Protein AF-A0ABD1YKV6-F1 (afdb_monomer_lite)

Sequence (275 aa):
MKRFFLIIPENKKWMEAQEKHHKAEQNVKDVSRLVRREMFSELHPETVELGSAASSGSVPKEIVIEARQRQLHHTLMKELLTSFTTIGKQTIALYRTRTWEQKSKAIFFYFHKSLGNMDQELTCSLFLINFMTFQNWITQKWYFGKWVHYVEAFKVSDILPDMPATYRKNYEDVDASSQVQIDSKFRNSTPGHQYVSALSSGTRQKNRNEAGKSDNITYLLQTTKTVSSGRKVKYTQQEEFLISTVVMKWEIGNPLSKLAAYNLLISTFGHEQEA

pLDDT: mean 73.89, std 18.84, range [37.91, 98.38]

Organism: NCBI:txid41844

Structure (mmCIF, N/CA/C/O backbone):
data_AF-A0ABD1YKV6-F1
#
_entry.id   AF-A0ABD1YKV6-F1
#
loop_
_atom_site.group_PDB
_atom_site.id
_atom_site.type_symbol
_atom_site.label_atom_id
_atom_site.label_alt_id
_atom_site.label_comp_id
_atom_site.label_asym_id
_atom_site.label_entity_id
_atom_site.label_seq_id
_atom_site.pdbx_PDB_ins_code
_atom_site.Cartn_x
_atom_site.Cartn_y
_atom_site.Cartn_z
_atom_site.occupancy
_atom_site.B_iso_or_equiv
_atom_site.auth_seq_id
_atom_site.auth_comp_id
_atom_site.auth_asym_id
_atom_site.auth_atom_id
_atom_site.pdbx_PDB_model_num
ATOM 1 N N . MET A 1 1 ? 25.759 15.346 21.197 1.00 45.47 1 MET A N 1
ATOM 2 C CA . MET A 1 1 ? 24.355 15.277 20.723 1.00 45.47 1 MET A CA 1
ATOM 3 C C . MET A 1 1 ? 23.642 13.926 20.961 1.00 45.47 1 MET A C 1
ATOM 5 O O . MET A 1 1 ? 22.541 13.759 20.469 1.00 45.47 1 MET A O 1
ATOM 9 N N . LYS A 1 2 ? 24.184 12.970 21.747 1.00 47.06 2 LYS A N 1
ATOM 10 C CA . LYS A 1 2 ? 23.560 11.638 21.967 1.00 47.06 2 LYS A CA 1
ATOM 11 C C . LYS A 1 2 ? 22.562 11.546 23.141 1.00 47.06 2 LYS A C 1
ATOM 13 O O . LYS A 1 2 ? 21.888 10.537 23.276 1.00 47.06 2 LYS A O 1
ATOM 18 N N . ARG A 1 3 ? 22.465 12.565 24.006 1.00 48.91 3 ARG A N 1
ATOM 19 C CA . ARG A 1 3 ? 21.702 12.461 25.270 1.00 48.91 3 ARG A CA 1
ATOM 20 C C . ARG A 1 3 ? 20.200 12.759 25.157 1.00 48.91 3 ARG A C 1
ATOM 22 O O . ARG A 1 3 ? 19.467 12.393 26.062 1.00 48.91 3 ARG A O 1
ATOM 29 N N . PHE A 1 4 ? 19.733 13.358 24.059 1.00 47.06 4 PHE A N 1
ATOM 30 C CA . PHE A 1 4 ? 18.324 13.761 23.923 1.00 47.06 4 PHE A CA 1
ATOM 31 C C . PHE A 1 4 ? 17.385 12.655 23.408 1.00 47.06 4 PHE A C 1
ATOM 33 O O . PHE A 1 4 ? 16.179 12.763 23.589 1.00 47.06 4 PHE A O 1
ATOM 40 N N . PHE A 1 5 ? 17.906 11.568 22.827 1.00 48.06 5 PHE A N 1
ATOM 41 C CA . PHE A 1 5 ? 17.073 10.502 22.242 1.00 48.06 5 PHE A CA 1
ATOM 42 C C . PHE A 1 5 ? 16.694 9.368 23.209 1.00 48.06 5 PHE A C 1
ATOM 44 O O . PHE A 1 5 ? 15.856 8.539 22.864 1.00 48.06 5 PHE A O 1
ATOM 51 N N . LEU A 1 6 ? 17.270 9.334 24.416 1.00 48.34 6 LEU A N 1
ATOM 52 C CA . LEU A 1 6 ? 17.125 8.218 25.366 1.00 48.34 6 LEU A CA 1
ATOM 53 C C . LEU A 1 6 ? 15.897 8.308 26.290 1.00 48.34 6 LEU A C 1
ATOM 55 O O . LEU A 1 6 ? 15.698 7.413 27.104 1.00 48.34 6 LEU A O 1
ATOM 59 N N . ILE A 1 7 ? 15.083 9.363 26.192 1.00 51.38 7 ILE A N 1
ATOM 60 C CA . ILE A 1 7 ? 13.952 9.580 27.117 1.00 51.38 7 ILE A CA 1
ATOM 61 C C . ILE A 1 7 ? 12.680 8.844 26.652 1.00 51.38 7 ILE A C 1
ATOM 63 O O . ILE A 1 7 ? 11.798 8.574 27.461 1.00 51.38 7 ILE A O 1
ATOM 67 N N . ILE A 1 8 ? 12.591 8.454 25.374 1.00 63.41 8 ILE A N 1
ATOM 68 C CA . ILE A 1 8 ? 11.404 7.788 24.818 1.00 63.41 8 ILE A CA 1
ATOM 69 C C . ILE A 1 8 ? 11.643 6.266 24.774 1.00 63.41 8 ILE A C 1
ATOM 71 O O . ILE A 1 8 ? 12.547 5.826 24.057 1.00 63.41 8 ILE A O 1
ATOM 75 N N . PRO A 1 9 ? 10.846 5.441 25.482 1.00 67.00 9 PRO A N 1
ATOM 76 C CA . PRO A 1 9 ? 10.989 3.980 25.491 1.00 67.00 9 PRO A CA 1
ATOM 77 C C . PRO A 1 9 ? 10.923 3.336 24.097 1.00 67.00 9 PRO A C 1
ATOM 79 O O . PRO A 1 9 ? 11.575 2.323 23.850 1.00 67.00 9 PRO A O 1
ATOM 82 N N . GLU A 1 10 ? 10.188 3.943 23.165 1.00 61.03 10 GLU A N 1
ATOM 83 C CA . GLU A 1 10 ? 10.060 3.492 21.771 1.00 61.03 10 GLU A CA 1
ATOM 84 C C . GLU A 1 10 ? 11.377 3.625 20.986 1.00 61.03 10 GLU A C 1
ATOM 86 O O . GLU A 1 10 ? 11.708 2.759 20.174 1.00 61.03 10 GLU A O 1
ATOM 91 N N . ASN A 1 11 ? 12.214 4.613 21.321 1.00 64.62 11 ASN A N 1
ATOM 92 C CA . ASN A 1 11 ? 13.533 4.784 20.705 1.00 64.62 11 ASN A CA 1
ATOM 93 C C . ASN A 1 11 ? 14.533 3.706 21.136 1.00 64.62 11 ASN A C 1
ATOM 95 O O . ASN A 1 11 ? 15.553 3.524 20.473 1.00 64.62 11 ASN A O 1
ATOM 99 N N . LYS A 1 12 ? 14.261 2.975 22.226 1.00 76.69 12 LYS A N 1
ATOM 100 C CA . LYS A 1 12 ? 15.133 1.895 22.698 1.00 76.69 12 LYS A CA 1
ATOM 101 C C . LYS A 1 12 ? 15.209 0.765 21.673 1.00 76.69 12 LYS A C 1
ATOM 103 O O . LYS A 1 12 ? 16.305 0.344 21.324 1.00 76.69 12 LYS A O 1
ATOM 108 N N . LYS A 1 13 ? 14.065 0.351 21.116 1.00 72.62 13 LYS A N 1
ATOM 109 C CA . LYS A 1 13 ? 14.009 -0.688 20.072 1.00 72.62 13 LYS A CA 1
ATOM 110 C C . LYS A 1 13 ? 14.711 -0.246 18.788 1.00 72.62 13 LYS A C 1
ATOM 112 O O . LYS A 1 13 ? 15.397 -1.046 18.159 1.00 72.62 13 LYS A O 1
ATOM 117 N N . TRP A 1 14 ? 14.579 1.029 18.418 1.00 75.44 14 TRP A N 1
ATOM 118 C CA . TRP A 1 14 ? 15.274 1.597 17.261 1.00 75.44 14 TRP A CA 1
ATOM 119 C C . TRP A 1 14 ? 16.792 1.639 17.467 1.00 75.44 14 TRP A C 1
ATOM 121 O O . TRP A 1 14 ? 17.541 1.210 16.593 1.00 75.44 14 TRP A O 1
ATOM 131 N N . MET A 1 15 ? 17.249 2.086 18.641 1.00 73.00 15 MET A N 1
ATOM 132 C CA . MET A 1 15 ? 18.668 2.081 19.004 1.00 73.00 15 MET A CA 1
ATOM 133 C C . MET A 1 15 ? 19.236 0.658 19.028 1.00 73.00 15 MET A C 1
ATOM 135 O O . MET A 1 15 ? 20.302 0.436 18.467 1.00 73.00 15 MET A O 1
ATOM 139 N N . GLU A 1 16 ? 18.509 -0.312 19.589 1.00 78.00 16 GLU A N 1
ATOM 140 C CA . GLU A 1 16 ? 18.897 -1.729 19.590 1.00 78.00 16 GLU A CA 1
ATOM 141 C C . GLU A 1 16 ? 18.961 -2.307 18.165 1.00 78.00 16 GLU A C 1
ATOM 143 O O . GLU A 1 16 ? 19.882 -3.058 17.841 1.00 78.00 16 GLU A O 1
ATOM 148 N N . ALA A 1 17 ? 18.028 -1.939 17.280 1.00 70.25 17 ALA A N 1
ATOM 149 C CA . ALA A 1 17 ? 18.038 -2.357 15.879 1.00 70.25 17 ALA A CA 1
ATOM 150 C C . ALA A 1 17 ? 19.202 -1.732 15.091 1.00 70.25 17 ALA A C 1
ATOM 152 O O . ALA A 1 17 ? 19.866 -2.430 14.323 1.00 70.25 17 ALA A O 1
ATOM 153 N N . GLN A 1 18 ? 19.491 -0.446 15.312 1.00 71.44 18 GLN A N 1
ATOM 154 C CA . GLN A 1 18 ? 20.638 0.249 14.721 1.00 71.44 18 GLN A CA 1
ATOM 155 C C . GLN A 1 18 ? 21.967 -0.310 15.234 1.00 71.44 18 GLN A C 1
ATOM 157 O O . GLN A 1 18 ? 22.887 -0.536 14.453 1.00 71.44 18 GLN A O 1
ATOM 162 N N . GLU A 1 19 ? 22.063 -0.602 16.528 1.00 83.81 19 GLU A N 1
ATOM 163 C CA . GLU A 1 19 ? 23.241 -1.220 17.130 1.00 83.81 19 GLU A CA 1
ATOM 164 C C . GLU A 1 19 ? 23.448 -2.648 16.612 1.00 83.81 19 GLU A C 1
ATOM 166 O O . GLU A 1 19 ? 24.564 -3.021 16.251 1.00 83.81 19 GLU A O 1
ATOM 171 N N . LYS A 1 20 ? 22.370 -3.429 16.462 1.00 79.94 20 LYS A N 1
ATOM 172 C CA . LYS A 1 20 ? 22.412 -4.760 15.841 1.00 79.94 20 LYS A CA 1
ATOM 173 C C . LYS A 1 20 ? 22.846 -4.692 14.375 1.00 79.94 20 LYS A C 1
ATOM 175 O O . LYS A 1 20 ? 23.642 -5.528 13.951 1.00 79.94 20 LYS A O 1
ATOM 180 N N . HIS A 1 21 ? 22.370 -3.702 13.620 1.00 71.44 21 HIS A N 1
ATOM 181 C CA . HIS A 1 21 ? 22.78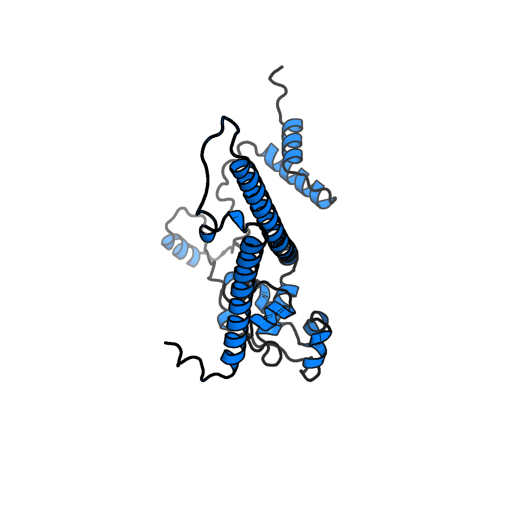9 -3.466 12.238 1.00 71.44 21 HIS A CA 1
ATOM 182 C C . HIS A 1 21 ? 24.274 -3.096 12.160 1.00 71.44 21 HIS A C 1
ATOM 184 O O . HIS A 1 21 ? 25.029 -3.725 11.423 1.00 71.44 21 HIS A O 1
ATOM 190 N N . HIS A 1 22 ? 24.725 -2.149 12.985 1.00 77.19 22 HIS A N 1
ATOM 191 C CA . HIS A 1 22 ? 26.126 -1.740 13.037 1.00 77.19 22 HIS A CA 1
ATOM 192 C C . HIS A 1 22 ? 27.049 -2.896 13.451 1.00 77.19 22 HIS A C 1
ATOM 194 O O . HIS A 1 22 ? 28.111 -3.090 12.863 1.00 77.19 22 HIS A O 1
ATOM 200 N N . LYS A 1 23 ? 26.618 -3.728 14.407 1.00 83.25 23 LYS A N 1
ATOM 201 C CA . LYS A 1 23 ? 27.335 -4.941 14.814 1.00 83.25 23 LYS A CA 1
ATOM 202 C C . LYS A 1 23 ? 27.400 -5.977 13.690 1.00 83.25 23 LYS A C 1
ATOM 204 O O . LYS A 1 23 ? 28.433 -6.615 13.522 1.00 83.25 23 LYS A O 1
ATOM 209 N N . ALA A 1 24 ? 26.337 -6.133 12.900 1.00 70.44 24 ALA A N 1
ATOM 210 C CA . ALA A 1 24 ? 26.341 -7.014 11.734 1.00 70.44 24 ALA A CA 1
ATOM 211 C C . ALA A 1 24 ? 27.299 -6.510 10.641 1.00 70.44 24 ALA A C 1
ATOM 213 O O . ALA A 1 24 ? 28.081 -7.296 10.113 1.00 70.44 24 ALA A O 1
ATOM 214 N N . GLU A 1 25 ? 27.309 -5.207 10.349 1.00 70.19 25 GLU A N 1
ATOM 215 C CA . GLU A 1 25 ? 28.274 -4.603 9.420 1.00 70.19 25 GLU A CA 1
ATOM 216 C C . GLU A 1 25 ? 29.717 -4.771 9.899 1.00 70.19 25 GLU A C 1
ATOM 218 O O . GLU A 1 25 ? 30.606 -5.089 9.106 1.00 70.19 25 GLU A O 1
ATOM 223 N N . GLN A 1 26 ? 29.954 -4.576 11.197 1.00 78.88 26 GLN A N 1
ATOM 224 C CA . GLN A 1 26 ? 31.267 -4.757 11.798 1.00 78.88 26 GLN A CA 1
ATOM 225 C C . GLN A 1 26 ? 31.704 -6.226 11.735 1.00 78.88 26 GLN A C 1
ATOM 227 O O . GLN A 1 26 ? 32.813 -6.497 11.290 1.00 78.88 26 GLN A O 1
ATOM 232 N N . ASN A 1 27 ? 30.808 -7.175 12.026 1.00 72.69 27 ASN A N 1
ATOM 233 C CA . ASN A 1 27 ? 31.069 -8.606 11.861 1.00 72.69 27 ASN A CA 1
ATOM 234 C C . ASN A 1 27 ? 31.396 -8.971 10.407 1.00 72.69 27 ASN A C 1
ATOM 236 O O . ASN A 1 27 ? 32.311 -9.748 10.169 1.00 72.69 27 ASN A O 1
ATOM 240 N N . VAL A 1 28 ? 30.694 -8.405 9.421 1.00 69.25 28 VAL A N 1
ATOM 241 C CA . VAL A 1 28 ? 31.008 -8.631 7.999 1.00 69.25 28 VAL A CA 1
ATOM 242 C C . VAL A 1 28 ? 32.395 -8.085 7.656 1.00 69.25 28 VAL A C 1
ATOM 244 O O . VAL A 1 28 ? 33.163 -8.752 6.960 1.00 69.25 28 VAL A O 1
ATOM 247 N N . LYS A 1 29 ? 32.756 -6.902 8.166 1.00 73.38 29 LYS A N 1
ATOM 248 C CA . LYS A 1 29 ? 34.102 -6.334 7.995 1.00 73.38 29 LYS A CA 1
ATOM 249 C C . LYS A 1 29 ? 35.172 -7.192 8.664 1.00 73.38 29 LYS A C 1
ATOM 251 O O . LYS A 1 29 ? 36.222 -7.405 8.062 1.00 73.38 29 LYS A O 1
ATOM 256 N N . ASP A 1 30 ? 34.908 -7.701 9.859 1.00 71.38 30 ASP A N 1
ATOM 257 C CA . ASP A 1 30 ? 35.859 -8.499 10.629 1.00 71.38 30 ASP A CA 1
ATOM 258 C C . ASP A 1 30 ? 36.023 -9.906 10.041 1.00 71.38 30 ASP A C 1
ATOM 260 O O . ASP A 1 30 ? 37.152 -10.353 9.876 1.00 71.38 30 ASP A O 1
ATOM 264 N N . VAL A 1 31 ? 34.946 -10.550 9.580 1.00 67.75 31 VAL A N 1
ATOM 265 C CA . VAL A 1 31 ? 35.018 -11.796 8.795 1.00 67.75 31 VAL A CA 1
ATOM 266 C C . VAL A 1 31 ? 35.758 -11.557 7.480 1.00 67.75 31 VAL A C 1
ATOM 268 O O . VAL A 1 31 ? 36.624 -12.345 7.116 1.00 67.75 31 VAL A O 1
ATOM 271 N N . SER A 1 32 ? 35.504 -10.440 6.788 1.00 69.25 32 SER A N 1
ATOM 272 C CA . SER A 1 32 ? 36.251 -10.090 5.571 1.00 69.25 32 SER A CA 1
ATOM 273 C C . SER A 1 32 ? 37.746 -9.897 5.842 1.00 69.25 32 SER A C 1
ATOM 275 O O . SER A 1 32 ? 38.570 -10.282 5.013 1.00 69.25 32 SER A O 1
ATOM 277 N N . ARG A 1 33 ? 38.114 -9.321 6.994 1.00 73.00 33 ARG A N 1
ATOM 278 C CA . ARG A 1 33 ? 39.510 -9.183 7.431 1.00 73.00 33 ARG A CA 1
ATOM 279 C C . ARG A 1 33 ? 40.128 -10.524 7.809 1.00 73.00 33 ARG A C 1
ATOM 281 O O . ARG A 1 33 ? 41.263 -10.773 7.428 1.00 73.00 33 ARG A O 1
ATOM 288 N N . LEU A 1 34 ? 39.397 -11.378 8.521 1.00 68.88 34 LEU A N 1
ATOM 289 C CA . LEU A 1 34 ? 39.884 -12.678 8.977 1.00 68.88 34 LEU A CA 1
ATOM 290 C C . LEU A 1 34 ? 40.113 -13.627 7.798 1.00 68.88 34 LEU A C 1
ATOM 292 O O . LEU A 1 34 ? 41.185 -14.205 7.690 1.00 68.88 34 LEU A O 1
ATOM 296 N N . VAL A 1 35 ? 39.171 -13.673 6.850 1.00 66.31 35 VAL A N 1
ATOM 297 C CA . VAL A 1 35 ? 39.329 -14.407 5.585 1.00 66.31 35 VAL A CA 1
ATOM 298 C C . VAL A 1 35 ? 40.525 -13.874 4.799 1.00 66.31 35 VAL A C 1
ATOM 300 O O . VAL A 1 35 ? 41.291 -14.664 4.260 1.00 66.31 35 VAL A O 1
ATOM 303 N N . ARG A 1 36 ? 40.746 -12.550 4.771 1.00 67.00 36 ARG A N 1
ATOM 304 C CA . ARG A 1 36 ? 41.952 -11.995 4.141 1.00 67.00 36 ARG A CA 1
ATOM 305 C C . ARG A 1 36 ? 43.238 -12.416 4.852 1.00 67.00 36 ARG A C 1
ATOM 307 O O . ARG A 1 36 ? 44.213 -12.702 4.176 1.00 67.00 36 ARG A O 1
ATOM 314 N N . ARG A 1 37 ? 43.246 -12.450 6.185 1.00 66.56 37 ARG A N 1
ATOM 315 C CA . ARG A 1 37 ? 44.437 -12.769 6.982 1.00 66.56 37 ARG A CA 1
ATOM 316 C C . ARG A 1 37 ? 44.785 -14.260 6.960 1.00 66.56 37 ARG A C 1
ATOM 318 O O . ARG A 1 37 ? 45.961 -14.585 6.875 1.00 66.56 37 ARG A O 1
ATOM 325 N N . GLU A 1 38 ? 43.791 -15.146 7.027 1.00 64.50 38 GLU A N 1
ATOM 326 C CA . GLU A 1 38 ? 44.012 -16.599 6.972 1.00 64.50 38 GLU A CA 1
ATOM 327 C C . GLU A 1 38 ? 44.310 -17.096 5.560 1.00 64.50 38 GLU A C 1
ATOM 329 O O . GLU A 1 38 ? 45.161 -17.962 5.389 1.00 64.50 38 GLU A O 1
ATOM 334 N N . MET A 1 39 ? 43.634 -16.559 4.540 1.00 51.41 39 MET A N 1
ATOM 335 C CA . MET A 1 39 ? 43.840 -17.022 3.166 1.00 51.41 39 MET A CA 1
ATOM 336 C C . MET A 1 39 ? 44.996 -16.320 2.449 1.00 51.41 39 MET A C 1
ATOM 338 O O . MET A 1 39 ? 45.448 -16.826 1.425 1.00 51.41 39 MET A O 1
ATOM 342 N N . PHE A 1 40 ? 45.466 -15.176 2.964 1.00 58.44 40 PHE A N 1
ATOM 343 C CA . PHE A 1 40 ? 46.539 -14.373 2.367 1.00 58.44 40 PHE A CA 1
ATOM 344 C C . PHE A 1 40 ? 47.533 -13.863 3.423 1.00 58.44 40 PHE A C 1
ATOM 346 O O . PHE A 1 40 ? 47.810 -12.665 3.511 1.00 58.44 40 PHE A O 1
ATOM 353 N N . SER A 1 41 ? 48.089 -14.767 4.230 1.00 59.22 41 SER A N 1
ATOM 354 C CA . SER A 1 41 ? 49.143 -14.451 5.208 1.00 59.22 41 SER A CA 1
ATOM 355 C C . SER A 1 41 ? 50.380 -13.798 4.569 1.00 59.22 41 SER A C 1
ATOM 357 O O . SER A 1 41 ? 51.012 -12.956 5.200 1.00 59.22 41 SER A O 1
ATOM 359 N N . GLU A 1 42 ? 50.663 -14.117 3.303 1.00 51.69 42 GLU A N 1
ATOM 360 C CA . GLU A 1 42 ? 51.801 -13.621 2.508 1.00 51.69 42 GLU A CA 1
ATOM 361 C C . GLU A 1 42 ? 51.657 -12.154 2.048 1.00 51.69 42 GLU A C 1
ATOM 363 O O . GLU A 1 42 ? 52.648 -11.496 1.751 1.00 51.69 42 GLU A O 1
ATOM 368 N N . LEU A 1 43 ? 50.433 -11.605 2.019 1.00 52.12 43 LEU A N 1
ATOM 369 C CA . LEU A 1 43 ? 50.165 -10.210 1.624 1.00 52.12 43 LEU A CA 1
ATOM 370 C C . LEU A 1 43 ? 50.262 -9.220 2.796 1.00 52.12 43 LEU A C 1
ATOM 372 O O . LEU A 1 43 ? 50.045 -8.017 2.619 1.00 52.12 43 LEU A O 1
ATOM 376 N N . HIS A 1 44 ? 50.550 -9.704 4.006 1.00 56.88 44 HIS A N 1
ATOM 377 C CA . HIS A 1 44 ? 50.769 -8.846 5.162 1.00 56.88 44 HIS A CA 1
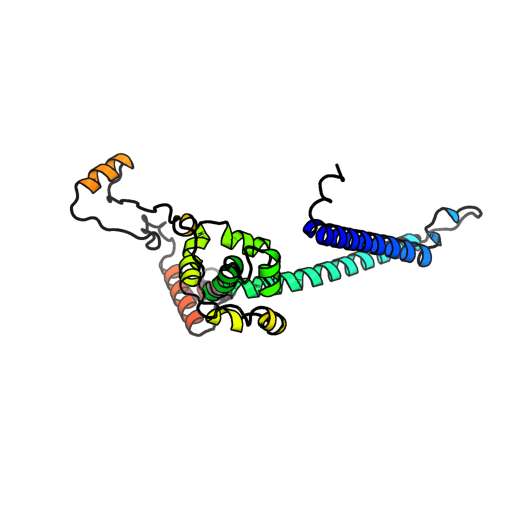ATOM 378 C C . HIS A 1 44 ? 52.255 -8.448 5.251 1.00 56.88 44 HIS A C 1
ATOM 380 O O . HIS A 1 44 ? 53.111 -9.323 5.382 1.00 56.88 44 HIS A O 1
ATOM 386 N N . PRO A 1 45 ? 52.581 -7.138 5.256 1.00 55.88 45 PRO A N 1
ATOM 387 C CA . PRO A 1 45 ? 53.962 -6.640 5.206 1.00 55.88 45 PRO A CA 1
ATOM 388 C C . PRO A 1 45 ? 54.842 -7.040 6.404 1.00 55.88 45 PRO A C 1
ATOM 390 O O . PRO A 1 45 ? 56.044 -6.817 6.368 1.00 55.88 45 PRO A O 1
ATOM 393 N N . GLU A 1 46 ? 54.281 -7.669 7.440 1.00 56.19 46 GLU A N 1
ATOM 394 C CA . GLU A 1 46 ? 55.032 -8.188 8.592 1.00 56.19 46 GLU A CA 1
ATOM 395 C C . GLU A 1 46 ? 55.867 -9.447 8.284 1.00 56.19 46 GLU A C 1
ATOM 397 O O . GLU A 1 46 ? 56.662 -9.853 9.124 1.00 56.19 46 GLU A O 1
ATOM 402 N N . THR A 1 47 ? 55.733 -10.060 7.100 1.00 51.53 47 THR A N 1
ATOM 403 C CA . THR A 1 47 ? 56.553 -11.226 6.694 1.00 51.53 47 THR A CA 1
ATOM 404 C C . THR A 1 47 ? 57.649 -10.909 5.673 1.00 51.53 47 THR A C 1
ATOM 406 O O . THR A 1 47 ? 58.402 -11.802 5.296 1.00 51.53 47 THR A O 1
ATOM 409 N N . VAL A 1 48 ? 57.807 -9.643 5.265 1.00 53.06 48 VAL A N 1
ATOM 410 C CA . VAL A 1 48 ? 58.852 -9.221 4.314 1.00 53.06 48 VAL A CA 1
ATOM 411 C C . VAL A 1 48 ? 60.043 -8.619 5.062 1.00 53.06 48 VAL A C 1
ATOM 413 O O . VAL A 1 48 ? 60.427 -7.475 4.847 1.00 53.06 48 VAL A O 1
ATOM 416 N N . GLU A 1 49 ? 60.661 -9.401 5.940 1.00 54.31 49 GLU A N 1
ATOM 417 C CA . GLU A 1 49 ? 62.071 -9.208 6.271 1.00 54.31 49 GLU A CA 1
ATOM 418 C C . GLU A 1 49 ? 62.794 -10.548 6.146 1.00 54.31 49 GLU A C 1
ATOM 420 O O . GLU A 1 49 ? 62.350 -11.562 6.673 1.00 54.31 49 GLU A O 1
ATOM 425 N N . LEU A 1 50 ? 63.933 -10.505 5.453 1.00 56.47 50 LEU A N 1
ATOM 426 C CA . LEU A 1 50 ? 64.854 -11.597 5.129 1.00 56.47 50 LEU A CA 1
ATOM 427 C C . LEU A 1 50 ? 64.484 -12.483 3.930 1.00 56.47 50 LEU A C 1
ATOM 429 O O . LEU A 1 50 ? 64.052 -13.622 4.063 1.00 56.47 50 LEU A O 1
ATOM 433 N N . GLY A 1 51 ? 64.920 -12.030 2.752 1.00 55.56 51 GLY A N 1
ATOM 434 C CA . GLY A 1 51 ? 65.806 -12.898 1.980 1.00 55.56 51 GLY A CA 1
ATOM 435 C C . GLY A 1 51 ? 65.572 -12.978 0.477 1.00 55.56 51 GLY A C 1
ATOM 436 O O . GLY A 1 51 ? 64.701 -13.692 0.002 1.00 55.56 51 GLY A O 1
ATOM 437 N N . SER A 1 52 ? 66.563 -12.445 -0.233 1.00 48.31 52 SER A N 1
ATOM 438 C CA . SER A 1 52 ? 67.197 -13.087 -1.387 1.00 48.31 52 SER A CA 1
ATOM 439 C C . SER A 1 52 ? 66.772 -12.670 -2.793 1.00 48.31 52 SER A C 1
ATOM 441 O O . SER A 1 52 ? 65.625 -12.397 -3.127 1.00 48.31 52 SER A O 1
ATOM 443 N N . ALA A 1 53 ? 67.821 -12.604 -3.602 1.00 61.28 53 ALA A N 1
ATOM 444 C CA . ALA A 1 53 ? 67.926 -12.003 -4.906 1.00 61.28 53 ALA A CA 1
ATOM 445 C C . ALA A 1 53 ? 67.517 -12.948 -6.043 1.00 61.28 53 ALA A C 1
ATOM 447 O O . ALA A 1 53 ? 67.639 -14.164 -5.940 1.00 61.28 53 ALA A O 1
ATOM 448 N N . ALA A 1 54 ? 67.179 -12.302 -7.162 1.00 60.44 54 ALA A N 1
ATOM 449 C CA . ALA A 1 54 ? 67.257 -12.782 -8.540 1.00 60.44 54 ALA A CA 1
ATOM 450 C C . ALA A 1 54 ? 66.408 -14.009 -8.922 1.00 60.44 54 ALA A C 1
ATOM 452 O O . ALA A 1 54 ? 66.766 -15.139 -8.625 1.00 60.44 54 ALA A O 1
ATOM 453 N N . SER A 1 55 ? 65.390 -13.804 -9.767 1.00 47.53 55 SER A N 1
ATOM 454 C CA . SER A 1 55 ? 65.223 -14.630 -10.974 1.00 47.53 55 SER A CA 1
ATOM 455 C C . SER A 1 55 ? 64.173 -14.070 -11.941 1.00 47.53 55 SER A C 1
ATOM 457 O O . SER A 1 55 ? 63.141 -13.529 -11.562 1.00 47.53 55 SER A O 1
ATOM 459 N N . SER A 1 56 ? 64.514 -14.249 -13.212 1.00 51.75 56 SER A N 1
ATOM 460 C CA . SER A 1 56 ? 63.845 -14.000 -14.487 1.00 51.75 56 SER A CA 1
ATOM 461 C C . SER A 1 56 ? 62.306 -14.061 -14.589 1.00 51.75 56 SER A C 1
ATOM 463 O O . SER A 1 56 ? 61.642 -14.993 -14.141 1.00 51.75 56 SER A O 1
ATOM 465 N N . GLY A 1 57 ? 61.764 -13.109 -15.359 1.00 52.50 57 GLY A N 1
ATOM 466 C CA . GLY A 1 57 ? 61.122 -13.395 -16.654 1.00 52.50 57 GLY A CA 1
ATOM 467 C C . GLY A 1 57 ? 59.787 -14.144 -16.699 1.00 52.50 57 GLY A C 1
ATOM 468 O O . GLY A 1 57 ? 59.336 -14.462 -17.796 1.00 52.50 57 GLY A O 1
ATOM 469 N N . SER A 1 58 ? 59.131 -14.416 -15.573 1.00 55.25 58 SER A N 1
ATOM 470 C CA . SER A 1 58 ? 57.744 -14.898 -15.564 1.00 55.25 58 SER A CA 1
ATOM 471 C C . SER A 1 58 ? 56.825 -13.794 -15.056 1.00 55.25 58 SER A C 1
ATOM 473 O O . SER A 1 58 ? 57.168 -13.105 -14.096 1.00 55.25 58 SER A O 1
ATOM 475 N N . VAL A 1 59 ? 55.674 -13.593 -15.714 1.00 54.34 59 VAL A N 1
ATOM 476 C CA . VAL A 1 59 ? 54.608 -12.734 -15.174 1.00 54.34 59 VAL A CA 1
ATOM 477 C C . VAL A 1 59 ? 54.403 -13.162 -13.719 1.00 54.34 59 VAL A C 1
ATOM 479 O O . VAL A 1 59 ? 54.157 -14.355 -13.505 1.00 54.34 59 VAL A O 1
ATOM 482 N N . PRO A 1 60 ? 54.555 -12.254 -12.735 1.00 59.47 60 PRO A N 1
ATOM 483 C CA . PRO A 1 60 ? 54.494 -12.623 -11.332 1.00 59.47 60 PRO A CA 1
ATOM 484 C C . PRO A 1 60 ? 53.208 -13.405 -11.099 1.00 59.47 60 PRO A C 1
ATOM 486 O O . PRO A 1 60 ? 52.116 -12.906 -11.379 1.00 59.47 60 PRO A O 1
ATOM 489 N N . LYS A 1 61 ? 53.326 -14.657 -10.644 1.00 55.31 61 LYS A N 1
ATOM 490 C CA . LYS A 1 61 ? 52.169 -15.526 -10.358 1.00 55.31 61 LYS A CA 1
ATOM 491 C C . LYS A 1 61 ? 51.170 -14.820 -9.426 1.00 55.31 61 LYS A C 1
ATOM 493 O O . LYS A 1 61 ? 49.968 -15.038 -9.535 1.00 55.31 61 LYS A O 1
ATOM 498 N N . GLU A 1 62 ? 51.675 -13.896 -8.615 1.00 54.22 62 GLU A N 1
ATOM 499 C CA . GLU A 1 62 ? 50.952 -12.913 -7.808 1.00 54.22 62 GLU A CA 1
ATOM 500 C C . GLU A 1 62 ? 49.924 -12.073 -8.585 1.00 54.22 62 GLU A C 1
ATOM 502 O O . GLU A 1 62 ? 48.773 -11.989 -8.164 1.00 54.22 62 GLU A O 1
ATOM 507 N N . ILE A 1 63 ? 50.269 -11.532 -9.760 1.00 58.69 63 ILE A N 1
ATOM 508 C CA . ILE A 1 63 ? 49.358 -10.696 -10.568 1.00 58.69 63 ILE A CA 1
ATOM 509 C C . ILE A 1 63 ? 48.190 -11.533 -11.111 1.00 58.69 63 ILE A C 1
ATOM 511 O O . ILE A 1 63 ? 47.049 -11.071 -11.177 1.00 58.69 63 ILE A O 1
ATOM 515 N N . VAL A 1 64 ? 48.451 -12.792 -11.474 1.00 57.84 64 VAL A N 1
ATOM 516 C CA . VAL A 1 64 ? 47.422 -13.719 -11.973 1.00 57.84 64 VAL A CA 1
ATOM 517 C C . VAL A 1 64 ? 46.482 -14.154 -10.845 1.00 57.84 64 VAL A C 1
ATOM 519 O O . VAL A 1 64 ? 45.269 -14.256 -11.046 1.00 57.84 64 VAL A O 1
ATOM 522 N N . ILE A 1 65 ? 47.025 -14.373 -9.646 1.00 60.16 65 ILE A N 1
ATOM 523 C CA . ILE A 1 65 ? 46.252 -14.720 -8.452 1.00 60.16 65 ILE A CA 1
ATOM 524 C C . ILE A 1 65 ? 45.379 -13.532 -8.015 1.00 60.16 65 ILE A C 1
ATOM 526 O O . ILE A 1 65 ? 44.179 -13.714 -7.800 1.00 60.16 65 ILE A O 1
ATOM 530 N N . GLU A 1 66 ? 45.917 -12.311 -7.993 1.00 62.44 66 GLU A N 1
ATOM 531 C CA . GLU A 1 66 ? 45.174 -11.100 -7.630 1.00 62.44 66 GLU A CA 1
ATOM 532 C C . GLU A 1 66 ? 44.040 -10.789 -8.627 1.00 62.44 66 GLU A C 1
ATOM 534 O O . GLU A 1 66 ? 42.909 -10.488 -8.229 1.00 62.44 66 GLU A O 1
ATOM 539 N N . ALA A 1 67 ? 44.289 -10.928 -9.934 1.00 62.50 67 ALA A N 1
ATOM 540 C CA . ALA A 1 67 ? 43.260 -10.743 -10.958 1.00 62.50 67 ALA A CA 1
ATOM 541 C C . ALA A 1 67 ? 42.108 -11.753 -10.800 1.00 62.50 67 ALA A C 1
ATOM 543 O O . ALA A 1 67 ? 40.930 -11.379 -10.856 1.00 62.50 67 ALA A O 1
ATOM 544 N N . ARG A 1 68 ? 42.433 -13.022 -10.519 1.00 63.16 68 ARG A N 1
ATOM 545 C CA . ARG A 1 68 ? 41.440 -14.080 -10.282 1.00 63.16 68 ARG A CA 1
ATOM 546 C C . ARG A 1 68 ? 40.629 -13.832 -9.005 1.00 63.16 68 ARG A C 1
ATOM 548 O O . ARG A 1 68 ? 39.424 -14.083 -8.984 1.00 63.16 68 ARG A O 1
ATOM 555 N N . GLN A 1 69 ? 41.254 -13.283 -7.966 1.00 59.72 69 GLN A N 1
ATOM 556 C CA . GLN A 1 69 ? 40.592 -12.910 -6.712 1.00 59.72 69 GLN A CA 1
ATOM 557 C C . GLN A 1 69 ? 39.636 -11.724 -6.882 1.00 59.72 69 GLN A C 1
ATOM 559 O O . GLN A 1 69 ? 38.499 -11.779 -6.406 1.00 59.72 69 GLN A O 1
ATOM 564 N N . ARG A 1 70 ? 40.041 -10.680 -7.618 1.00 66.50 70 ARG A N 1
ATOM 565 C CA . ARG A 1 70 ? 39.157 -9.548 -7.952 1.00 66.50 70 ARG A CA 1
ATOM 566 C C . ARG A 1 70 ? 37.944 -10.009 -8.764 1.00 66.50 70 ARG A C 1
ATOM 568 O O . ARG A 1 70 ? 36.829 -9.552 -8.512 1.00 66.50 70 ARG A O 1
ATOM 575 N N . GLN A 1 71 ? 38.135 -10.964 -9.675 1.00 70.69 71 GLN A N 1
ATOM 576 C CA . GLN A 1 71 ? 37.054 -11.540 -10.476 1.00 70.69 71 GLN A CA 1
ATOM 577 C C . GLN A 1 71 ? 36.054 -12.349 -9.630 1.00 70.69 71 GLN A C 1
ATOM 579 O O . GLN A 1 71 ? 34.841 -12.197 -9.803 1.00 70.69 71 GLN A O 1
ATOM 584 N N . LEU A 1 72 ? 36.533 -13.156 -8.677 1.00 67.50 72 LEU A N 1
ATOM 585 C CA . LEU A 1 72 ? 35.679 -13.897 -7.739 1.00 67.50 72 LEU A CA 1
ATOM 586 C C . LEU A 1 72 ? 34.892 -12.960 -6.815 1.00 67.50 72 LEU A C 1
ATOM 588 O O . LEU A 1 72 ? 33.680 -13.117 -6.682 1.00 67.50 72 LEU A O 1
ATOM 592 N N . HIS A 1 73 ? 35.543 -11.942 -6.243 1.00 66.88 73 HIS A N 1
ATOM 593 C CA . HIS A 1 73 ? 34.873 -10.958 -5.389 1.00 66.88 73 HIS A CA 1
ATOM 594 C C . HIS A 1 73 ? 33.778 -10.193 -6.145 1.00 66.88 73 HIS A C 1
ATOM 596 O O . HIS A 1 73 ? 32.657 -10.056 -5.655 1.00 66.88 73 HIS A O 1
ATOM 602 N N . HIS A 1 74 ? 34.069 -9.754 -7.372 1.00 69.19 74 HIS A N 1
ATOM 603 C CA . HIS A 1 74 ? 33.090 -9.078 -8.218 1.00 69.19 74 HIS A CA 1
ATOM 604 C C . HIS A 1 74 ? 31.905 -9.991 -8.578 1.00 69.19 74 HIS A C 1
ATOM 606 O O . HIS A 1 74 ? 30.761 -9.539 -8.590 1.00 69.19 74 HIS A O 1
ATOM 612 N N . THR A 1 75 ? 32.152 -11.280 -8.830 1.00 71.62 75 THR A N 1
ATOM 613 C CA . THR A 1 75 ? 31.096 -12.265 -9.127 1.00 71.62 75 THR A CA 1
ATOM 614 C C . THR A 1 75 ? 30.176 -12.473 -7.925 1.00 71.62 75 THR A C 1
ATOM 616 O O . THR A 1 75 ? 28.960 -12.370 -8.064 1.00 71.62 75 THR A O 1
ATOM 619 N N . LEU A 1 76 ? 30.743 -12.645 -6.730 1.00 66.69 76 LEU A N 1
ATOM 620 C CA . LEU A 1 76 ? 29.986 -12.873 -5.496 1.00 66.69 76 LEU A CA 1
ATOM 621 C C . LEU A 1 76 ? 29.156 -11.637 -5.100 1.00 66.69 76 LEU A C 1
ATOM 623 O O . LEU A 1 76 ? 27.976 -11.750 -4.769 1.00 66.69 76 LEU A O 1
ATOM 627 N N . MET A 1 77 ? 29.729 -10.435 -5.230 1.00 69.12 77 MET A N 1
ATOM 628 C CA . MET A 1 77 ? 28.997 -9.181 -5.012 1.00 69.12 77 MET A CA 1
ATOM 629 C C . MET A 1 77 ? 27.873 -8.979 -6.033 1.00 69.12 77 MET A C 1
ATOM 631 O O . MET A 1 77 ? 26.786 -8.521 -5.674 1.00 69.12 77 MET A O 1
ATOM 635 N N . LYS A 1 78 ? 28.100 -9.349 -7.299 1.00 68.56 78 LYS A N 1
ATOM 636 C CA . LYS A 1 78 ? 27.080 -9.290 -8.349 1.00 68.56 78 LYS A CA 1
ATOM 637 C C . LYS A 1 78 ? 25.934 -10.259 -8.067 1.00 68.56 78 LYS A C 1
ATOM 639 O O . LYS A 1 78 ? 24.782 -9.865 -8.223 1.00 68.56 78 LYS A O 1
ATOM 644 N N . GLU A 1 79 ? 26.211 -11.482 -7.626 1.00 64.88 79 GLU A N 1
ATOM 645 C CA . GLU A 1 79 ? 25.174 -12.457 -7.265 1.00 64.88 79 GLU A CA 1
ATOM 646 C C . GLU A 1 79 ? 24.356 -12.016 -6.046 1.00 64.88 79 GLU A C 1
ATOM 648 O O . GLU A 1 79 ? 23.127 -12.063 -6.103 1.00 64.88 79 GLU A O 1
ATOM 653 N N . LEU A 1 80 ? 25.001 -11.480 -5.001 1.00 59.84 80 LEU A N 1
ATOM 654 C CA . LEU A 1 80 ? 24.313 -10.880 -3.850 1.00 59.84 80 LEU A CA 1
ATOM 655 C C . LEU A 1 80 ? 23.401 -9.720 -4.272 1.00 59.84 80 LEU A C 1
ATOM 657 O O . LEU A 1 80 ? 22.220 -9.698 -3.942 1.00 59.84 80 LEU A O 1
ATOM 661 N N . LEU A 1 81 ? 23.900 -8.767 -5.060 1.00 56.09 81 LEU A N 1
ATOM 662 C CA . LEU A 1 81 ? 23.075 -7.664 -5.572 1.00 56.09 81 LEU A CA 1
ATOM 663 C C . LEU A 1 81 ? 21.934 -8.166 -6.474 1.00 56.09 81 LEU A C 1
ATOM 665 O O . LEU A 1 81 ? 20.833 -7.607 -6.476 1.00 56.09 81 LEU A O 1
ATOM 669 N N . THR A 1 82 ? 22.164 -9.243 -7.226 1.00 54.81 82 THR A N 1
ATOM 670 C CA . THR A 1 82 ? 21.143 -9.854 -8.083 1.00 54.81 82 THR A CA 1
ATOM 671 C C . THR A 1 82 ? 20.052 -10.522 -7.244 1.00 54.81 82 THR A C 1
ATOM 673 O O . THR A 1 82 ? 18.872 -10.323 -7.524 1.00 54.81 82 THR A O 1
ATOM 676 N N . SER A 1 83 ? 20.388 -11.227 -6.162 1.00 49.81 83 SER A N 1
ATOM 677 C CA . SER A 1 83 ? 19.386 -11.836 -5.279 1.00 49.81 83 SER A CA 1
ATOM 678 C C . SER A 1 83 ? 18.527 -10.779 -4.567 1.00 49.81 83 SER A C 1
ATOM 680 O O . SER A 1 83 ? 17.298 -10.889 -4.577 1.00 49.81 83 SER A O 1
ATOM 682 N N . PHE A 1 84 ? 19.123 -9.676 -4.097 1.00 48.12 84 PHE A N 1
ATOM 683 C CA . PHE A 1 84 ? 18.376 -8.541 -3.531 1.00 48.12 84 PHE A CA 1
ATOM 684 C C . PHE A 1 84 ? 17.469 -7.844 -4.557 1.00 48.12 84 PHE A C 1
ATOM 686 O O . PHE A 1 84 ? 16.323 -7.499 -4.257 1.00 48.12 84 PHE A O 1
ATOM 693 N N . THR A 1 85 ? 17.934 -7.663 -5.797 1.00 48.78 85 THR A N 1
ATOM 694 C CA . THR A 1 85 ? 17.112 -7.050 -6.855 1.00 48.78 85 THR A CA 1
ATOM 695 C C . THR A 1 85 ? 16.005 -7.969 -7.360 1.00 48.78 85 THR A C 1
ATOM 697 O O . THR A 1 85 ? 14.969 -7.473 -7.799 1.00 48.78 85 THR A O 1
ATOM 700 N N . THR A 1 86 ? 16.167 -9.290 -7.276 1.00 47.97 86 THR A N 1
ATOM 701 C CA . THR A 1 86 ? 15.138 -10.253 -7.698 1.00 47.97 86 THR A CA 1
ATOM 702 C C . THR A 1 86 ? 13.934 -10.216 -6.756 1.00 47.97 86 THR A C 1
ATOM 704 O O . THR A 1 86 ? 12.796 -10.150 -7.224 1.00 47.97 86 THR A O 1
ATOM 707 N N . ILE A 1 87 ? 14.179 -10.111 -5.444 1.00 51.31 87 ILE A N 1
ATOM 708 C CA . ILE A 1 87 ? 13.130 -9.910 -4.431 1.00 51.31 87 ILE A CA 1
ATOM 709 C C . ILE A 1 87 ? 12.399 -8.581 -4.674 1.00 51.31 87 ILE A C 1
ATOM 711 O O . ILE A 1 87 ? 11.167 -8.554 -4.700 1.00 51.31 87 ILE A O 1
ATOM 715 N N . GLY A 1 88 ? 13.140 -7.500 -4.952 1.00 48.44 88 GLY A N 1
ATOM 716 C CA . GLY A 1 88 ? 12.570 -6.189 -5.286 1.00 48.44 88 GLY A CA 1
ATOM 717 C C . GLY A 1 88 ? 11.749 -6.173 -6.585 1.00 48.44 88 GLY A C 1
ATOM 718 O O . GLY A 1 88 ? 10.695 -5.546 -6.655 1.00 48.44 88 GLY A O 1
ATOM 719 N N . LYS A 1 89 ? 12.184 -6.892 -7.628 1.00 51.25 89 LYS A N 1
ATOM 720 C CA . LYS A 1 89 ? 11.476 -6.973 -8.920 1.00 51.25 89 LYS A CA 1
ATOM 721 C C . LYS A 1 89 ? 10.178 -7.775 -8.829 1.00 51.25 89 LYS A C 1
ATOM 723 O O . LYS A 1 89 ? 9.186 -7.366 -9.430 1.00 51.25 89 LYS A O 1
ATOM 728 N N . GLN A 1 90 ? 10.159 -8.864 -8.059 1.00 54.47 90 GLN A N 1
ATOM 729 C CA . GLN A 1 90 ? 8.932 -9.626 -7.804 1.00 54.47 90 GLN A CA 1
ATOM 730 C C . GLN A 1 90 ? 7.906 -8.789 -7.032 1.00 54.47 90 GLN A C 1
ATOM 732 O O . GLN A 1 90 ? 6.731 -8.775 -7.397 1.00 54.47 90 GLN A O 1
ATOM 737 N N . THR A 1 91 ? 8.347 -8.001 -6.046 1.00 51.72 91 THR A N 1
ATOM 738 C CA . THR A 1 91 ? 7.455 -7.063 -5.349 1.00 51.72 91 THR A CA 1
ATOM 739 C C . THR A 1 91 ? 6.927 -5.979 -6.294 1.00 51.72 91 THR A C 1
ATOM 741 O O . THR A 1 91 ? 5.724 -5.737 -6.324 1.00 51.72 91 THR A O 1
ATOM 744 N N . ILE A 1 92 ? 7.771 -5.382 -7.147 1.00 55.75 92 ILE A N 1
ATOM 745 C CA . ILE A 1 92 ? 7.347 -4.376 -8.145 1.00 55.75 92 ILE A CA 1
ATOM 746 C C . ILE A 1 92 ? 6.285 -4.925 -9.113 1.00 55.75 92 ILE A C 1
ATOM 748 O O . ILE A 1 92 ? 5.318 -4.220 -9.419 1.00 55.75 92 ILE A O 1
ATOM 752 N N . ALA A 1 93 ? 6.439 -6.164 -9.588 1.00 57.50 93 ALA A N 1
ATOM 753 C CA . ALA A 1 93 ? 5.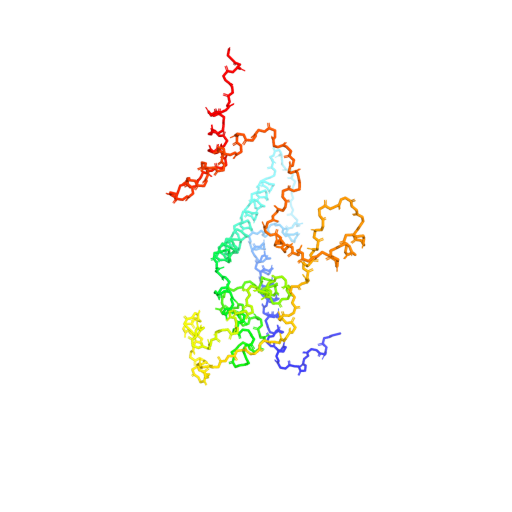461 -6.803 -10.467 1.00 57.50 93 ALA A CA 1
ATOM 754 C C . ALA A 1 93 ? 4.116 -7.031 -9.754 1.00 57.50 93 ALA A C 1
ATOM 756 O O . ALA A 1 93 ? 3.074 -6.662 -10.296 1.00 57.50 93 ALA A O 1
ATOM 757 N N . LEU A 1 94 ? 4.142 -7.525 -8.511 1.00 60.25 94 LEU A N 1
ATOM 758 C CA . LEU A 1 94 ? 2.946 -7.701 -7.679 1.00 60.25 94 LEU A CA 1
ATOM 759 C C . LEU A 1 94 ? 2.232 -6.368 -7.377 1.00 60.25 94 LEU A C 1
ATOM 761 O O . LEU A 1 94 ? 1.005 -6.304 -7.345 1.00 60.25 94 LEU A O 1
ATOM 765 N N . TYR A 1 95 ? 2.962 -5.260 -7.205 1.00 58.94 95 TYR A N 1
ATOM 766 C CA . TYR A 1 95 ? 2.331 -3.954 -6.957 1.00 58.94 95 TYR A CA 1
ATOM 767 C C . TYR A 1 95 ? 1.663 -3.345 -8.190 1.00 58.94 95 TYR A C 1
ATOM 769 O O . TYR A 1 95 ? 0.703 -2.574 -8.050 1.00 58.94 95 TYR A O 1
ATOM 777 N N . ARG A 1 96 ? 2.163 -3.661 -9.392 1.00 65.44 96 ARG A N 1
ATOM 778 C CA . ARG A 1 96 ? 1.528 -3.234 -10.646 1.00 65.44 96 ARG A CA 1
ATOM 779 C C . ARG A 1 96 ? 0.201 -3.947 -10.878 1.00 65.44 96 ARG A C 1
ATOM 781 O O . ARG A 1 96 ? -0.694 -3.328 -11.440 1.00 65.44 96 ARG A O 1
ATOM 788 N N . THR A 1 97 ? 0.058 -5.186 -10.412 1.00 77.50 97 THR A N 1
ATOM 789 C CA . THR A 1 97 ? -1.162 -5.981 -10.607 1.00 77.50 97 THR A CA 1
ATOM 790 C C . THR A 1 97 ? -2.230 -5.751 -9.537 1.00 77.50 97 THR A C 1
ATOM 792 O O . THR A 1 97 ? -3.404 -5.967 -9.821 1.00 77.50 97 THR A O 1
ATOM 795 N N . ARG A 1 98 ? -1.880 -5.259 -8.336 1.00 84.38 98 ARG A N 1
ATOM 796 C CA . ARG A 1 98 ? -2.881 -4.958 -7.291 1.00 84.38 98 ARG A CA 1
ATOM 797 C C . ARG A 1 98 ? -3.840 -3.829 -7.694 1.00 84.38 98 ARG A C 1
ATOM 799 O O . ARG A 1 98 ? -3.401 -2.718 -8.034 1.00 84.38 98 ARG A O 1
ATOM 806 N N . THR A 1 99 ? -5.140 -4.092 -7.563 1.00 94.06 99 THR A N 1
ATOM 807 C CA . THR A 1 99 ? -6.215 -3.111 -7.783 1.00 94.06 99 THR A CA 1
ATOM 808 C C . THR A 1 99 ? -6.210 -2.032 -6.695 1.00 94.06 99 THR A C 1
ATOM 810 O O . THR A 1 99 ? -5.606 -2.195 -5.631 1.00 94.06 99 THR A O 1
ATOM 813 N N . TRP A 1 100 ? -6.862 -0.892 -6.953 1.00 94.56 100 TRP A N 1
ATOM 814 C CA . TRP A 1 100 ? -6.989 0.159 -5.935 1.00 94.56 100 TRP A CA 1
ATOM 815 C C . TRP A 1 100 ? -7.832 -0.273 -4.741 1.00 94.56 100 TRP A C 1
ATOM 817 O O . TRP A 1 100 ? -7.519 0.136 -3.631 1.00 94.56 100 TRP A O 1
ATOM 827 N N . GLU A 1 101 ? -8.804 -1.158 -4.935 1.00 95.12 101 GLU A N 1
ATOM 828 C CA . GLU A 1 101 ? -9.557 -1.792 -3.854 1.00 95.12 101 GLU A CA 1
ATOM 829 C C . GLU A 1 101 ? -8.619 -2.514 -2.866 1.00 95.12 101 GLU A C 1
ATOM 831 O O . GLU A 1 101 ? -8.594 -2.191 -1.680 1.00 95.12 101 GLU A O 1
ATOM 836 N N . GLN A 1 102 ? -7.742 -3.397 -3.360 1.00 94.69 102 GLN A N 1
ATOM 837 C CA . GLN A 1 102 ? -6.766 -4.118 -2.528 1.00 94.69 102 GLN A CA 1
ATOM 838 C C . GLN A 1 102 ? -5.767 -3.178 -1.843 1.00 94.69 102 GLN A C 1
ATOM 840 O O . GLN A 1 102 ? -5.425 -3.360 -0.676 1.00 94.69 102 GLN A O 1
ATOM 845 N N . LYS A 1 103 ? -5.289 -2.151 -2.556 1.00 95.88 103 LYS A N 1
ATOM 846 C CA . LYS A 1 103 ? -4.389 -1.131 -1.987 1.00 95.88 103 LYS A CA 1
ATOM 847 C C . LYS A 1 103 ? -5.074 -0.340 -0.874 1.00 95.88 103 LYS A C 1
ATOM 849 O O . LYS A 1 103 ? -4.442 -0.025 0.131 1.00 95.88 103 LYS A O 1
ATOM 854 N N . SER A 1 104 ? -6.365 -0.063 -1.035 1.00 97.56 104 SER A N 1
ATOM 855 C CA . SER A 1 104 ? -7.167 0.694 -0.076 1.00 97.56 104 SER A CA 1
ATOM 856 C C . SER A 1 104 ? -7.362 -0.055 1.239 1.00 97.56 104 SER A C 1
ATOM 858 O O . SER A 1 104 ? -7.450 0.591 2.274 1.00 97.56 104 SER A O 1
ATOM 860 N N . LYS A 1 105 ? -7.321 -1.392 1.254 1.00 97.69 105 LYS A N 1
ATOM 861 C CA . LYS A 1 105 ? -7.371 -2.174 2.502 1.00 97.69 105 LYS A CA 1
ATOM 862 C C . LYS A 1 105 ? -6.165 -1.924 3.413 1.00 97.69 105 LYS A C 1
ATOM 864 O O . LYS A 1 105 ? -6.332 -1.755 4.618 1.00 97.69 105 LYS A O 1
ATOM 869 N N . ALA A 1 106 ? -4.966 -1.794 2.839 1.00 97.31 106 ALA A N 1
ATOM 870 C CA . ALA A 1 106 ? -3.778 -1.396 3.598 1.00 97.31 106 ALA A CA 1
ATOM 871 C C . ALA A 1 106 ? -3.894 0.046 4.125 1.00 97.31 106 ALA A C 1
ATOM 873 O O . ALA A 1 106 ? -3.505 0.336 5.254 1.00 97.31 106 ALA A O 1
ATOM 874 N N . ILE A 1 107 ? -4.469 0.953 3.327 1.00 97.94 107 ILE A N 1
ATOM 875 C CA . ILE A 1 107 ? -4.699 2.348 3.731 1.00 97.94 107 ILE A CA 1
ATOM 876 C C . ILE A 1 107 ? -5.755 2.436 4.845 1.00 97.94 107 ILE A C 1
ATOM 878 O O . ILE A 1 107 ? -5.578 3.196 5.794 1.00 97.94 107 ILE A O 1
ATOM 882 N N . PHE A 1 108 ? -6.820 1.634 4.780 1.00 98.38 108 PHE A N 1
ATOM 883 C CA . PHE A 1 108 ? -7.790 1.518 5.865 1.00 98.38 108 PHE A CA 1
ATOM 884 C C . PHE A 1 108 ? -7.114 1.027 7.142 1.00 98.38 108 PHE A C 1
ATOM 886 O O . PHE A 1 108 ? -7.269 1.663 8.181 1.00 98.38 108 PHE A O 1
ATOM 893 N N . PHE A 1 109 ? -6.337 -0.063 7.067 1.00 98.19 109 PHE A N 1
ATOM 894 C CA . PHE A 1 109 ? -5.624 -0.600 8.228 1.00 98.19 109 PHE A CA 1
ATOM 895 C C . PHE A 1 109 ? -4.769 0.485 8.889 1.00 98.19 109 PHE A C 1
ATOM 897 O O . PHE A 1 109 ? -4.865 0.689 10.096 1.00 98.19 109 PHE A O 1
ATOM 904 N N . TYR A 1 110 ? -4.016 1.237 8.081 1.00 98.19 110 TYR A N 1
ATOM 905 C CA . TYR A 1 110 ? -3.201 2.363 8.527 1.00 98.19 110 TYR A CA 1
ATOM 906 C C . TYR A 1 110 ? -4.001 3.437 9.274 1.00 98.19 110 TYR A C 1
ATOM 908 O O . TYR A 1 110 ? -3.589 3.865 10.348 1.00 98.19 110 TYR A O 1
ATOM 916 N N . PHE A 1 111 ? -5.141 3.882 8.741 1.00 98.25 111 PHE A N 1
ATOM 917 C CA . PHE A 1 111 ? -5.929 4.951 9.365 1.00 98.25 111 PHE A CA 1
ATOM 918 C C . PHE A 1 111 ? -6.815 4.485 10.531 1.00 98.25 111 PHE A C 1
ATOM 920 O O . PHE A 1 111 ? -7.275 5.319 11.315 1.00 98.25 111 PHE A O 1
ATOM 927 N N . HIS A 1 112 ? -7.070 3.185 10.676 1.00 98.12 112 HIS A N 1
ATOM 928 C CA . HIS A 1 112 ? -7.939 2.666 11.726 1.00 98.12 112 HIS A CA 1
ATOM 929 C C . HIS A 1 112 ? -7.242 2.670 13.097 1.00 98.12 112 HIS A C 1
ATOM 931 O O . HIS A 1 112 ? -6.212 2.023 13.292 1.00 98.12 112 HIS A O 1
ATOM 937 N N . LYS A 1 113 ? -7.843 3.365 14.075 1.00 97.44 113 LYS A N 1
ATOM 938 C CA . LYS A 1 113 ? -7.272 3.605 15.418 1.00 97.44 113 LYS A CA 1
ATOM 939 C C . LYS A 1 113 ? -6.906 2.325 16.175 1.00 97.44 113 LYS A C 1
ATOM 941 O O . LYS A 1 113 ? -5.865 2.286 16.812 1.00 97.44 113 LYS A O 1
ATOM 946 N N . SER A 1 114 ? -7.736 1.285 16.085 1.00 97.19 114 SER A N 1
ATOM 947 C CA . SER A 1 114 ? -7.500 0.008 16.783 1.00 97.19 114 SER A CA 1
ATOM 948 C C . SER A 1 114 ? -6.693 -1.013 15.975 1.00 97.19 114 SER A C 1
ATOM 950 O O . SER A 1 114 ? -6.444 -2.104 16.470 1.00 97.19 114 SER A O 1
ATOM 952 N N . LEU A 1 115 ? -6.338 -0.701 14.720 1.00 96.69 115 LEU A N 1
ATOM 953 C CA . LEU A 1 115 ? -5.567 -1.607 13.864 1.00 96.69 115 LEU A CA 1
ATOM 954 C C . LEU A 1 115 ? -4.146 -1.070 13.682 1.00 96.69 115 LEU A C 1
ATOM 956 O O . LEU A 1 115 ? -3.260 -1.399 14.464 1.00 96.69 115 LEU A O 1
ATOM 960 N N . GLY A 1 116 ? -3.930 -0.238 12.662 1.00 96.00 116 GLY A N 1
ATOM 961 C CA . GLY A 1 116 ? -2.622 0.316 12.339 1.00 96.00 116 GLY A CA 1
ATOM 962 C C . GLY A 1 116 ? -2.284 1.587 13.105 1.00 96.00 116 GLY A C 1
ATOM 963 O O . GLY A 1 116 ? -1.107 1.864 13.269 1.00 96.00 116 GLY A O 1
ATOM 964 N N . ASN A 1 117 ? -3.266 2.361 13.583 1.00 97.12 117 ASN A N 1
ATOM 965 C CA . ASN A 1 117 ? -3.047 3.588 14.367 1.00 97.12 117 ASN A CA 1
ATOM 966 C C . ASN A 1 117 ? -1.985 4.545 13.776 1.00 97.12 117 ASN A C 1
ATOM 968 O O . ASN A 1 117 ? -1.138 5.089 14.479 1.00 97.12 117 ASN A O 1
ATOM 972 N N . MET A 1 118 ? -2.009 4.732 12.459 1.00 96.88 118 MET A N 1
ATOM 973 C CA . MET A 1 118 ? -1.023 5.497 11.695 1.00 96.88 118 MET A CA 1
ATOM 974 C C . MET A 1 118 ? 0.430 4.980 11.768 1.00 96.88 118 MET A C 1
ATOM 976 O O . MET A 1 118 ? 1.360 5.718 11.433 1.00 96.88 118 MET A O 1
ATOM 980 N N . ASP A 1 119 ? 0.640 3.708 12.111 1.00 97.69 119 ASP A N 1
ATOM 981 C CA . ASP A 1 119 ? 1.929 3.022 12.016 1.00 97.69 119 ASP A CA 1
ATOM 982 C C . ASP A 1 119 ? 2.172 2.538 10.575 1.00 97.69 119 ASP A C 1
ATOM 984 O O . ASP A 1 119 ? 1.617 1.539 10.092 1.00 97.69 119 ASP A O 1
ATOM 988 N N . GLN A 1 120 ? 3.002 3.294 9.852 1.00 96.69 120 GLN A N 1
ATOM 989 C CA . GLN A 1 120 ? 3.358 2.988 8.466 1.00 96.69 120 GLN A CA 1
ATOM 990 C C . GLN A 1 120 ? 4.204 1.719 8.363 1.00 96.69 120 GLN A C 1
ATOM 992 O O . GLN A 1 120 ? 4.021 0.958 7.413 1.00 96.69 120 GLN A O 1
ATOM 997 N N . GLU A 1 121 ? 5.116 1.480 9.306 1.00 95.31 121 GLU A N 1
ATOM 998 C CA . GLU A 1 121 ? 6.039 0.345 9.251 1.00 95.31 121 GLU A CA 1
ATOM 999 C C . GLU A 1 121 ? 5.293 -0.967 9.468 1.00 95.31 121 GLU A C 1
ATOM 1001 O O . GLU A 1 121 ? 5.445 -1.895 8.670 1.00 95.31 121 GLU A O 1
ATOM 1006 N N . LEU A 1 122 ? 4.417 -1.013 10.477 1.00 96.19 122 LEU A N 1
ATOM 1007 C CA . LEU A 1 122 ? 3.548 -2.159 10.727 1.00 96.19 122 LEU A CA 1
ATOM 1008 C C . LEU A 1 122 ? 2.671 -2.456 9.511 1.00 96.19 122 LEU A C 1
ATOM 1010 O O . LEU A 1 122 ? 2.628 -3.593 9.044 1.00 96.19 122 LEU A O 1
ATOM 1014 N N . THR A 1 123 ? 2.017 -1.429 8.961 1.00 97.00 123 THR A N 1
ATOM 1015 C CA . THR A 1 123 ? 1.157 -1.580 7.779 1.00 97.00 123 THR A CA 1
ATOM 1016 C C . THR A 1 123 ? 1.953 -2.123 6.588 1.00 97.00 123 THR A C 1
ATOM 1018 O O . THR A 1 123 ? 1.540 -3.079 5.932 1.00 97.00 123 THR A O 1
ATOM 1021 N N . CYS A 1 124 ? 3.123 -1.546 6.310 1.00 95.62 124 CYS A N 1
ATOM 1022 C CA . CYS A 1 124 ? 3.973 -1.967 5.200 1.00 95.62 124 CYS A CA 1
ATOM 1023 C C . CYS A 1 124 ? 4.473 -3.404 5.373 1.00 95.62 124 CYS A C 1
ATOM 1025 O O . CYS A 1 124 ? 4.436 -4.182 4.421 1.00 95.62 124 CYS A O 1
ATOM 1027 N N . SER A 1 125 ? 4.887 -3.772 6.585 1.00 94.12 125 SER A N 1
ATOM 1028 C CA . SER A 1 125 ? 5.315 -5.130 6.921 1.00 94.12 125 SER A CA 1
ATOM 1029 C C . SER A 1 125 ? 4.181 -6.140 6.720 1.00 94.12 125 SER A C 1
ATOM 1031 O O . SER A 1 125 ? 4.352 -7.150 6.039 1.00 94.12 125 SER A O 1
ATOM 1033 N N . LEU A 1 126 ? 2.985 -5.830 7.227 1.00 94.69 126 LEU A N 1
ATOM 1034 C CA . LEU A 1 126 ? 1.849 -6.748 7.236 1.00 94.69 126 LEU A CA 1
ATOM 1035 C C . LEU A 1 126 ? 1.262 -7.000 5.841 1.00 94.69 126 LEU A C 1
ATOM 1037 O O . LEU A 1 126 ? 0.915 -8.132 5.510 1.00 94.69 126 LEU A O 1
ATOM 1041 N N . PHE A 1 127 ? 1.183 -5.964 5.004 1.00 93.62 127 PHE A N 1
ATOM 1042 C CA . PHE A 1 127 ? 0.648 -6.071 3.641 1.00 93.62 127 PHE A CA 1
ATOM 1043 C C . PHE A 1 127 ? 1.715 -6.355 2.579 1.00 93.62 127 PHE A C 1
ATOM 1045 O O . PHE A 1 127 ? 1.383 -6.405 1.382 1.00 93.62 127 PHE A O 1
ATOM 1052 N N . LEU A 1 128 ? 2.969 -6.536 3.017 1.00 92.62 128 LEU A N 1
ATOM 1053 C CA . LEU A 1 128 ? 4.156 -6.679 2.179 1.00 92.62 128 LEU A CA 1
ATOM 1054 C C . LEU A 1 128 ? 4.204 -5.558 1.138 1.00 92.62 128 LEU A C 1
ATOM 1056 O O . LEU A 1 128 ? 4.138 -5.825 -0.058 1.00 92.62 128 LEU A O 1
ATOM 1060 N N . ILE A 1 129 ? 4.223 -4.305 1.605 1.00 92.31 129 ILE A N 1
ATOM 1061 C CA . ILE A 1 129 ? 4.285 -3.088 0.790 1.00 92.31 129 ILE A CA 1
ATOM 1062 C C . ILE A 1 129 ? 5.610 -2.375 1.052 1.00 92.31 129 ILE A C 1
ATOM 1064 O O . ILE A 1 129 ? 6.052 -2.234 2.187 1.00 92.31 129 ILE A O 1
ATOM 1068 N N . ASN A 1 130 ? 6.258 -1.885 -0.004 1.00 93.06 130 ASN A N 1
ATOM 1069 C CA . ASN A 1 130 ? 7.428 -1.031 0.150 1.00 93.06 130 ASN A CA 1
ATOM 1070 C C . ASN A 1 130 ? 7.035 0.306 0.807 1.00 93.06 130 ASN A C 1
ATOM 1072 O O . ASN A 1 130 ? 6.138 0.993 0.316 1.00 93.06 130 ASN A O 1
ATOM 1076 N N . PHE A 1 131 ? 7.766 0.704 1.850 1.00 93.50 131 PHE A N 1
ATOM 1077 C CA . PHE A 1 131 ? 7.494 1.911 2.637 1.00 93.50 131 PHE A CA 1
ATOM 1078 C C . PHE A 1 131 ? 7.317 3.173 1.782 1.00 93.50 131 PHE A C 1
ATOM 1080 O O . PHE A 1 131 ? 6.294 3.847 1.873 1.00 93.50 131 PHE A O 1
ATOM 1087 N N . MET A 1 132 ? 8.258 3.453 0.873 1.00 94.50 132 MET A N 1
ATOM 1088 C CA . MET A 1 132 ? 8.212 4.648 0.016 1.00 94.50 132 MET A CA 1
ATOM 1089 C C . MET A 1 132 ? 7.007 4.633 -0.928 1.00 94.50 132 MET A C 1
ATOM 1091 O O . MET A 1 132 ? 6.425 5.669 -1.246 1.00 94.50 132 MET A O 1
ATOM 1095 N N . THR A 1 133 ? 6.602 3.443 -1.372 1.00 94.19 133 THR A N 1
ATOM 1096 C CA . THR A 1 133 ? 5.419 3.279 -2.223 1.00 94.19 133 THR A CA 1
ATOM 1097 C C . THR A 1 133 ? 4.143 3.584 -1.447 1.00 94.19 133 THR A C 1
ATOM 1099 O O . THR A 1 133 ? 3.312 4.353 -1.928 1.00 94.19 133 THR A O 1
ATOM 1102 N N . PHE A 1 134 ? 4.010 3.030 -0.241 1.00 96.62 134 PHE A N 1
ATOM 1103 C CA . PHE A 1 134 ? 2.868 3.293 0.628 1.00 96.62 134 PHE A CA 1
ATOM 1104 C C . PHE A 1 134 ? 2.789 4.772 1.024 1.00 96.62 134 PHE A C 1
ATOM 1106 O O . PHE A 1 134 ? 1.737 5.394 0.881 1.00 96.62 134 PHE A O 1
ATOM 1113 N N . GLN A 1 135 ? 3.924 5.365 1.407 1.00 96.62 135 GLN A N 1
ATOM 1114 C CA . GLN A 1 135 ? 4.036 6.784 1.731 1.00 96.62 135 GLN A CA 1
ATOM 1115 C C . GLN A 1 135 ? 3.547 7.665 0.576 1.00 96.62 135 GLN A C 1
ATOM 1117 O O . GLN A 1 135 ? 2.793 8.613 0.798 1.00 96.62 135 GLN A O 1
ATOM 1122 N N . ASN A 1 136 ? 3.900 7.337 -0.670 1.00 95.88 136 ASN A N 1
ATOM 1123 C CA . ASN A 1 136 ? 3.401 8.066 -1.835 1.00 95.88 136 ASN A CA 1
ATOM 1124 C C . ASN A 1 136 ? 1.870 7.995 -1.957 1.00 95.88 136 ASN A C 1
ATOM 1126 O O . ASN A 1 136 ? 1.253 9.012 -2.266 1.00 95.88 136 ASN A O 1
ATOM 1130 N N . TRP A 1 137 ? 1.240 6.846 -1.686 1.00 95.75 137 TRP A N 1
ATOM 1131 C CA . TRP A 1 137 ? -0.222 6.698 -1.771 1.00 95.75 137 TRP A CA 1
ATOM 1132 C C . TRP A 1 137 ? -0.976 7.596 -0.785 1.00 95.75 137 TRP A C 1
ATOM 1134 O O . TRP A 1 137 ? -2.024 8.138 -1.144 1.00 95.75 137 TRP A O 1
ATOM 1144 N N . ILE A 1 138 ? -0.438 7.772 0.425 1.00 96.44 138 ILE A N 1
ATOM 1145 C CA . ILE A 1 138 ? -1.071 8.554 1.502 1.00 96.44 138 ILE A CA 1
ATOM 1146 C C . ILE A 1 138 ? -0.675 10.038 1.504 1.00 96.44 138 ILE A C 1
ATOM 1148 O O . ILE A 1 138 ? -1.382 10.852 2.092 1.00 96.44 138 ILE A O 1
ATOM 1152 N N . THR A 1 139 ? 0.423 10.419 0.840 1.00 95.56 139 THR A N 1
ATOM 1153 C CA . THR A 1 139 ? 0.893 11.820 0.786 1.00 95.56 139 THR A CA 1
ATOM 1154 C C . THR A 1 139 ? 0.524 12.538 -0.511 1.00 95.56 139 THR A C 1
ATOM 1156 O O . THR A 1 139 ? 0.231 13.735 -0.489 1.00 95.56 139 THR A O 1
ATOM 1159 N N . GLN A 1 140 ? 0.523 11.845 -1.653 1.00 93.50 140 GLN A N 1
ATOM 1160 C CA . GLN A 1 140 ? 0.316 12.487 -2.951 1.00 93.50 140 GLN A CA 1
ATOM 1161 C C . GLN A 1 140 ? -1.175 12.636 -3.264 1.00 93.50 140 GLN A C 1
ATOM 1163 O O . GLN A 1 140 ? -1.901 11.657 -3.443 1.00 93.50 140 GLN A O 1
ATOM 1168 N N . LYS A 1 141 ? -1.616 13.889 -3.421 1.00 91.94 141 LYS A N 1
ATOM 1169 C CA . LYS A 1 141 ? -3.031 14.257 -3.599 1.00 91.94 141 LYS A CA 1
ATOM 1170 C C . LYS A 1 141 ? -3.729 13.550 -4.764 1.00 91.94 141 LYS A C 1
ATOM 1172 O O . LYS A 1 141 ? -4.898 13.200 -4.649 1.00 91.94 141 LYS A O 1
ATOM 1177 N N . TRP A 1 142 ? -3.024 13.286 -5.867 1.00 91.12 142 TRP A N 1
ATOM 1178 C CA . TRP A 1 142 ? -3.599 12.601 -7.035 1.00 91.12 142 TRP A CA 1
ATOM 1179 C C . TRP A 1 142 ? -3.990 11.138 -6.771 1.00 91.12 142 TRP A C 1
ATOM 1181 O O . TRP A 1 142 ? -4.669 10.528 -7.599 1.00 91.12 142 TRP A O 1
ATOM 1191 N N . TYR A 1 143 ? -3.548 10.543 -5.657 1.00 94.00 143 TYR A N 1
ATOM 1192 C CA . TYR A 1 143 ? -3.971 9.203 -5.259 1.00 94.00 143 TYR A CA 1
ATOM 1193 C C . TYR A 1 143 ? -5.222 9.210 -4.388 1.00 94.00 143 TYR A C 1
ATOM 1195 O O . TYR A 1 143 ? -5.919 8.203 -4.386 1.00 94.00 143 TYR A O 1
ATOM 1203 N N . PHE A 1 144 ? -5.562 10.320 -3.724 1.00 94.19 144 PHE A N 1
ATOM 1204 C CA . PHE A 1 144 ? -6.656 10.353 -2.747 1.00 94.19 144 PHE A CA 1
ATOM 1205 C C . PHE A 1 144 ? -7.991 9.962 -3.385 1.00 94.19 144 PHE A C 1
ATOM 1207 O O . PHE A 1 144 ? -8.659 9.047 -2.912 1.00 94.19 144 PHE A O 1
ATOM 1214 N N . GLY A 1 145 ? -8.314 10.531 -4.550 1.00 90.69 145 GLY A N 1
ATOM 1215 C CA . GLY A 1 145 ? -9.529 10.168 -5.289 1.00 90.69 145 GLY A CA 1
ATOM 1216 C C . GLY A 1 145 ? -9.612 8.684 -5.680 1.00 90.69 145 GLY A C 1
ATOM 1217 O O . GLY A 1 145 ? -10.707 8.173 -5.902 1.00 90.69 145 GLY A O 1
ATOM 1218 N N . LYS A 1 146 ? -8.480 7.968 -5.728 1.00 94.12 146 LYS A N 1
ATOM 1219 C CA . LYS A 1 146 ? -8.437 6.547 -6.100 1.00 94.12 146 LYS A CA 1
ATOM 1220 C C . LYS A 1 146 ? -8.751 5.602 -4.946 1.00 94.12 146 LYS A C 1
ATOM 1222 O O . LYS A 1 146 ? -9.165 4.483 -5.222 1.00 94.12 146 LYS A O 1
ATOM 1227 N N . TRP A 1 147 ? -8.534 6.017 -3.697 1.00 96.06 147 TRP A N 1
ATOM 1228 C CA . TRP A 1 147 ? -8.688 5.138 -2.534 1.00 96.06 147 TRP A CA 1
ATOM 1229 C C . TRP A 1 147 ? -9.710 5.619 -1.503 1.00 96.06 147 TRP A C 1
ATOM 1231 O O . TRP A 1 147 ? -10.269 4.780 -0.805 1.00 96.06 147 TRP A O 1
ATOM 1241 N N . VAL A 1 148 ? -9.998 6.925 -1.402 1.00 95.81 148 VAL A N 1
ATOM 1242 C CA . VAL A 1 148 ? -10.869 7.481 -0.341 1.00 95.81 148 VAL A CA 1
ATOM 1243 C C . VAL A 1 148 ? -12.233 6.790 -0.302 1.00 95.81 148 VAL A C 1
ATOM 1245 O O . VAL A 1 148 ? -12.655 6.348 0.760 1.00 95.81 148 VAL A O 1
ATOM 1248 N N . HIS A 1 149 ? -12.872 6.609 -1.459 1.00 95.12 149 HIS A N 1
ATOM 1249 C CA . HIS A 1 149 ? -14.189 5.973 -1.547 1.00 95.12 149 HIS A CA 1
ATOM 1250 C C . HIS A 1 149 ? -14.185 4.505 -1.091 1.00 95.12 149 HIS A C 1
ATOM 1252 O O . HIS A 1 149 ? -15.131 4.069 -0.446 1.00 95.12 149 HIS A O 1
ATOM 1258 N N . TYR A 1 150 ? -13.116 3.750 -1.372 1.00 97.12 150 TYR A N 1
ATOM 1259 C CA . TYR A 1 150 ? -12.978 2.377 -0.878 1.00 97.12 150 TYR A CA 1
ATOM 1260 C C . TYR A 1 150 ? -12.775 2.349 0.635 1.00 97.12 150 TYR A C 1
ATOM 1262 O O . TYR A 1 150 ? -13.432 1.582 1.329 1.00 97.12 150 TYR A O 1
ATOM 1270 N N . VAL A 1 151 ? -11.882 3.198 1.155 1.00 97.19 151 VAL A N 1
ATOM 1271 C CA . VAL A 1 151 ? -11.572 3.234 2.592 1.00 97.19 151 VAL A CA 1
ATOM 1272 C C . VAL A 1 151 ? -12.799 3.619 3.423 1.00 97.19 151 VAL A C 1
ATOM 1274 O O . VAL A 1 151 ? -12.986 3.076 4.503 1.00 97.19 151 VAL A O 1
ATOM 1277 N N . GLU A 1 152 ? -13.655 4.506 2.920 1.00 95.88 152 GLU A N 1
ATOM 1278 C CA . GLU A 1 152 ? -14.911 4.868 3.590 1.00 95.88 152 GLU A CA 1
ATOM 1279 C C . GLU A 1 152 ? -15.984 3.775 3.494 1.00 95.88 152 GLU A C 1
ATOM 1281 O O . GLU A 1 152 ? -16.817 3.653 4.390 1.00 95.88 152 GLU A O 1
ATOM 1286 N N . ALA A 1 153 ? -15.972 2.975 2.424 1.00 96.31 153 ALA A N 1
ATOM 1287 C CA . ALA A 1 153 ? -16.919 1.880 2.239 1.00 96.31 153 ALA A CA 1
ATOM 1288 C C . ALA A 1 153 ? -16.564 0.636 3.068 1.00 96.31 153 ALA A C 1
ATOM 1290 O O . ALA A 1 153 ? -17.462 -0.108 3.467 1.00 96.31 153 ALA A O 1
ATOM 1291 N N . PHE A 1 154 ? -15.276 0.405 3.327 1.00 98.25 154 PHE A N 1
ATOM 1292 C CA . PHE A 1 154 ? -14.818 -0.779 4.045 1.00 98.25 154 PHE A CA 1
ATOM 1293 C C . PHE A 1 154 ? -15.196 -0.782 5.524 1.00 98.25 154 PHE A C 1
ATOM 1295 O O . PHE A 1 154 ? -15.356 0.250 6.179 1.00 98.25 154 PHE A O 1
ATOM 1302 N N . LYS A 1 155 ? -15.281 -1.999 6.051 1.00 98.38 155 LYS A N 1
ATOM 1303 C CA . LYS A 1 155 ? -15.365 -2.331 7.469 1.00 98.38 155 LYS A CA 1
ATOM 1304 C C . LYS A 1 155 ? -14.188 -3.219 7.857 1.00 98.38 155 LYS A C 1
ATOM 1306 O O . LYS A 1 155 ? -13.521 -3.806 7.002 1.00 98.38 155 LYS A O 1
ATOM 1311 N N . VAL A 1 156 ? -13.949 -3.365 9.158 1.00 98.06 156 VAL A N 1
ATOM 1312 C CA . VAL A 1 156 ? -12.912 -4.274 9.678 1.00 98.06 156 VAL A CA 1
ATOM 1313 C C . VAL A 1 156 ? -13.112 -5.705 9.151 1.00 98.06 156 VAL A C 1
ATOM 1315 O O . VAL A 1 156 ? -12.139 -6.344 8.740 1.00 98.06 156 VAL A O 1
ATOM 1318 N N . SER A 1 157 ? -14.362 -6.175 9.051 1.00 97.62 157 SER A N 1
ATOM 1319 C CA . SER A 1 157 ? -14.712 -7.486 8.478 1.00 97.62 157 SER A CA 1
ATOM 1320 C C . SER A 1 157 ? -14.162 -7.732 7.071 1.00 97.62 157 SER A C 1
ATOM 1322 O O . SER A 1 157 ? -13.841 -8.870 6.736 1.00 97.62 157 SER A O 1
ATOM 1324 N N . ASP A 1 158 ? -14.021 -6.686 6.254 1.00 97.00 158 ASP A N 1
ATOM 1325 C CA . ASP A 1 158 ? -13.614 -6.801 4.847 1.00 97.00 158 ASP A CA 1
ATOM 1326 C C . ASP A 1 158 ? -12.092 -6.941 4.684 1.00 97.00 158 ASP A C 1
ATOM 1328 O O . ASP A 1 158 ? -11.593 -7.302 3.610 1.00 97.00 158 ASP A O 1
ATOM 1332 N N . ILE A 1 159 ? -11.344 -6.628 5.747 1.00 96.19 159 ILE A N 1
ATOM 1333 C CA . ILE A 1 159 ? -9.881 -6.504 5.737 1.00 96.19 159 ILE A CA 1
ATOM 1334 C C . ILE A 1 159 ? -9.217 -7.639 6.501 1.00 96.19 159 ILE A C 1
ATOM 1336 O O . ILE A 1 159 ? -8.163 -8.111 6.075 1.00 96.19 159 ILE A O 1
ATOM 1340 N N . LEU A 1 160 ? -9.838 -8.129 7.580 1.00 94.56 160 LEU A N 1
ATOM 1341 C CA . LEU A 1 160 ? -9.326 -9.271 8.343 1.00 94.56 160 LEU A CA 1
ATOM 1342 C C . LEU A 1 160 ? -8.968 -10.491 7.464 1.00 94.56 160 LEU A C 1
ATOM 1344 O O . LEU A 1 160 ? -7.914 -11.086 7.711 1.00 94.56 160 LEU A O 1
ATOM 1348 N N . PRO A 1 161 ? -9.741 -10.857 6.415 1.00 94.62 161 PRO A N 1
ATOM 1349 C CA . PRO A 1 161 ? -9.390 -11.973 5.534 1.00 94.62 161 PRO A CA 1
ATOM 1350 C C . PRO A 1 161 ? -8.084 -11.783 4.752 1.00 94.62 161 PRO A C 1
ATOM 1352 O O . PRO A 1 161 ? -7.429 -12.775 4.435 1.00 94.62 161 PRO A O 1
ATOM 1355 N N . ASP A 1 162 ? -7.679 -10.541 4.477 1.00 91.81 162 ASP A N 1
ATOM 1356 C CA . ASP A 1 162 ? -6.457 -10.235 3.722 1.00 91.81 162 ASP A CA 1
ATOM 1357 C C . ASP A 1 162 ? -5.215 -10.119 4.610 1.00 91.81 162 ASP A C 1
ATOM 1359 O O . ASP A 1 162 ? -4.086 -10.114 4.116 1.00 91.81 162 ASP A O 1
ATOM 1363 N N . MET A 1 163 ? -5.399 -10.058 5.929 1.00 92.31 163 MET A N 1
ATOM 1364 C CA . MET A 1 163 ? -4.289 -10.078 6.874 1.00 92.31 163 MET A CA 1
ATOM 1365 C C . MET A 1 163 ? -3.706 -11.493 6.988 1.00 92.31 163 MET A C 1
ATOM 1367 O O . MET A 1 163 ? -4.462 -12.472 6.942 1.00 92.31 163 MET A O 1
ATOM 1371 N N . PRO A 1 164 ? -2.391 -11.653 7.215 1.00 91.75 164 PRO A N 1
ATOM 1372 C CA . PRO A 1 164 ? -1.825 -12.962 7.515 1.00 91.75 164 PRO A CA 1
ATOM 1373 C C . PRO A 1 164 ? -2.458 -13.544 8.786 1.00 91.75 164 PRO A C 1
ATOM 1375 O O . PRO A 1 164 ? -2.616 -12.843 9.789 1.00 91.75 164 PRO A O 1
ATOM 1378 N N . ALA A 1 165 ? -2.804 -14.834 8.760 1.00 92.12 165 ALA A N 1
ATOM 1379 C CA . ALA A 1 165 ? -3.512 -15.504 9.856 1.00 92.12 165 ALA A CA 1
ATOM 1380 C C . ALA A 1 165 ? -2.792 -15.390 11.214 1.00 92.12 165 ALA A C 1
ATOM 1382 O O . ALA A 1 165 ? -3.443 -15.355 12.254 1.00 92.12 165 ALA A O 1
ATOM 1383 N N . THR A 1 166 ? -1.462 -15.262 11.200 1.00 93.75 166 THR A N 1
ATOM 1384 C CA . THR A 1 166 ? -0.624 -15.055 12.389 1.00 93.75 166 THR A CA 1
ATOM 1385 C C . THR A 1 166 ? -0.961 -13.779 13.157 1.00 93.75 166 THR A C 1
ATOM 1387 O O . THR A 1 166 ? -0.815 -13.761 14.373 1.00 93.75 166 THR A O 1
ATOM 1390 N N . TYR A 1 167 ? -1.412 -12.726 12.470 1.00 92.25 167 TYR A N 1
ATOM 1391 C CA . TYR A 1 167 ? -1.727 -11.436 13.088 1.00 92.25 167 TYR A CA 1
ATOM 1392 C C . TYR A 1 167 ? -3.212 -11.270 13.407 1.00 92.25 167 TYR A C 1
ATOM 1394 O O . TYR A 1 167 ? -3.539 -10.458 14.263 1.00 92.25 167 TYR A O 1
ATOM 1402 N N . ARG A 1 168 ? -4.110 -12.034 12.766 1.00 94.19 168 ARG A N 1
ATOM 1403 C CA . ARG A 1 168 ? -5.570 -11.882 12.940 1.00 94.19 168 ARG A CA 1
ATOM 1404 C C . ARG A 1 168 ? -6.018 -12.042 14.391 1.00 94.19 168 ARG A C 1
ATOM 1406 O O . ARG A 1 168 ? -6.859 -11.272 14.832 1.00 94.19 168 ARG A O 1
ATOM 1413 N N . LYS A 1 169 ? -5.401 -12.972 15.130 1.00 94.75 169 LYS A N 1
ATOM 1414 C CA . LYS A 1 169 ? -5.717 -13.228 16.545 1.00 94.75 169 LYS A CA 1
ATOM 1415 C C . LYS A 1 169 ? -5.573 -11.992 17.431 1.00 94.75 169 LYS A C 1
ATOM 1417 O O . LYS A 1 169 ? -6.328 -11.818 18.374 1.00 94.75 169 LYS A O 1
ATOM 1422 N N . ASN A 1 170 ? -4.637 -11.103 17.097 1.00 94.81 170 ASN A N 1
ATOM 1423 C CA . ASN A 1 170 ? -4.383 -9.888 17.873 1.00 94.81 170 ASN A CA 1
ATOM 1424 C C . ASN A 1 170 ? -5.484 -8.828 17.705 1.00 94.81 170 ASN A C 1
ATOM 1426 O O . ASN A 1 170 ? -5.448 -7.808 18.387 1.00 94.81 170 ASN A O 1
ATOM 1430 N N . TYR A 1 171 ? -6.419 -9.041 16.778 1.00 95.44 171 TYR A N 1
ATOM 1431 C CA . TYR A 1 171 ? -7.478 -8.098 16.431 1.00 95.44 171 TYR A CA 1
ATOM 1432 C C . TYR A 1 171 ? -8.876 -8.723 16.545 1.00 95.44 171 TYR A C 1
ATOM 1434 O O . TYR A 1 171 ? -9.828 -8.161 16.014 1.00 95.44 171 TYR A O 1
ATOM 1442 N N . GLU A 1 172 ? -9.012 -9.870 17.223 1.00 93.69 172 GLU A N 1
ATOM 1443 C CA . GLU A 1 172 ? -10.307 -10.542 17.432 1.00 93.69 172 GLU A CA 1
ATOM 1444 C C . GLU A 1 172 ? -11.282 -9.687 18.255 1.00 93.69 172 GLU A C 1
ATOM 1446 O O . GLU A 1 172 ? -12.481 -9.704 17.990 1.00 93.69 172 GLU A O 1
ATOM 1451 N N . ASP A 1 173 ? -10.763 -8.875 19.179 1.00 96.88 173 ASP A N 1
ATOM 1452 C CA . ASP A 1 173 ? -11.566 -7.984 20.025 1.00 96.88 173 ASP A CA 1
ATOM 1453 C C . ASP A 1 173 ? -12.000 -6.686 19.315 1.00 96.88 173 ASP A C 1
ATOM 1455 O O . ASP A 1 173 ? -12.728 -5.868 19.882 1.00 96.88 173 ASP A O 1
ATOM 1459 N N . VAL A 1 174 ? -11.537 -6.443 18.082 1.00 97.06 174 VAL A N 1
ATOM 1460 C CA . VAL A 1 174 ? -11.897 -5.237 17.327 1.00 97.06 174 VAL A CA 1
ATOM 1461 C C . VAL A 1 174 ? -13.275 -5.426 16.701 1.00 97.06 174 VAL A C 1
ATOM 1463 O O . VAL A 1 174 ? -13.510 -6.392 15.979 1.00 97.06 174 VAL A O 1
ATOM 1466 N N . ASP A 1 175 ? -14.175 -4.465 16.923 1.00 97.88 175 ASP A N 1
ATOM 1467 C CA . ASP A 1 175 ? -15.510 -4.471 16.319 1.00 97.88 175 ASP A CA 1
ATOM 1468 C C . ASP A 1 175 ? -15.430 -4.609 14.789 1.00 97.88 175 ASP A C 1
ATOM 1470 O O . ASP A 1 175 ? -14.925 -3.731 14.081 1.00 97.88 175 ASP A O 1
ATOM 1474 N N . ALA A 1 176 ? -15.970 -5.718 14.282 1.00 97.44 176 ALA A N 1
ATOM 1475 C CA . ALA A 1 176 ? -15.975 -6.062 12.867 1.00 97.44 176 ALA A CA 1
ATOM 1476 C C . ALA A 1 176 ? -16.720 -5.030 12.003 1.00 97.44 176 ALA A C 1
ATOM 1478 O O . ALA A 1 176 ? -16.428 -4.904 10.811 1.00 97.44 176 ALA A O 1
ATOM 1479 N N . SER A 1 177 ? -17.666 -4.288 12.590 1.00 97.81 177 SER A N 1
ATOM 1480 C CA . SER A 1 177 ? -18.452 -3.260 11.906 1.00 97.81 177 SER A CA 1
ATOM 1481 C C . SER A 1 177 ? -17.800 -1.876 11.903 1.00 97.81 177 SER A C 1
ATOM 1483 O O . SER A 1 177 ? -18.280 -0.984 11.198 1.00 97.81 177 SER A O 1
ATOM 1485 N N . SER A 1 178 ? -16.692 -1.710 12.633 1.00 98.06 178 SER A N 1
ATOM 1486 C CA . SER A 1 178 ? -15.976 -0.443 12.746 1.00 98.06 178 SER A CA 1
ATOM 1487 C C . SER A 1 178 ? -15.465 0.043 11.387 1.00 98.06 178 SER A C 1
ATOM 1489 O O . SER A 1 178 ? -15.013 -0.735 10.540 1.00 98.06 178 SER A O 1
ATOM 1491 N N . GLN A 1 179 ? -15.528 1.359 11.187 1.00 97.94 179 GLN A N 1
ATOM 1492 C CA . GLN A 1 179 ? -15.135 2.044 9.958 1.00 97.94 179 GLN A CA 1
ATOM 1493 C C . GLN A 1 179 ? -14.126 3.155 10.247 1.00 97.94 179 GLN A C 1
ATOM 1495 O O . GLN A 1 179 ? -14.023 3.673 11.361 1.00 97.94 179 GLN A O 1
ATOM 1500 N N . VAL A 1 180 ? -13.391 3.561 9.214 1.00 97.12 180 VAL A N 1
ATOM 1501 C CA . VAL A 1 180 ? -12.460 4.687 9.291 1.00 97.12 180 VAL A CA 1
ATOM 1502 C C . VAL A 1 180 ? -13.162 5.974 8.871 1.00 97.12 180 VAL A C 1
ATOM 1504 O O . VAL A 1 180 ? -13.674 6.083 7.761 1.00 97.12 180 VAL A O 1
ATOM 1507 N N . GLN A 1 181 ? -13.111 6.994 9.728 1.00 95.75 181 GLN A N 1
ATOM 1508 C CA . GLN A 1 181 ? -13.470 8.355 9.335 1.00 95.75 181 GLN A CA 1
ATOM 1509 C C . GLN A 1 181 ? -12.257 9.059 8.729 1.00 95.75 181 GLN A C 1
ATOM 1511 O O . GLN A 1 181 ? -11.304 9.408 9.428 1.00 95.75 181 GLN A O 1
ATOM 1516 N N . ILE A 1 182 ? -12.296 9.264 7.414 1.00 94.88 182 ILE A N 1
ATOM 1517 C CA . ILE A 1 182 ? -11.249 9.979 6.690 1.00 94.88 182 ILE A CA 1
ATOM 1518 C C . ILE A 1 182 ? -11.442 11.489 6.841 1.00 94.88 182 ILE A C 1
ATOM 1520 O O . ILE A 1 182 ? -12.522 12.033 6.619 1.00 94.88 182 ILE A O 1
ATOM 1524 N N . ASP A 1 183 ? -10.359 12.171 7.210 1.00 94.12 183 ASP A N 1
ATOM 1525 C CA . ASP A 1 183 ? -10.325 13.626 7.335 1.00 94.12 183 ASP A CA 1
ATOM 1526 C C . ASP A 1 183 ? -10.672 14.299 5.993 1.00 94.12 183 ASP A C 1
ATOM 1528 O O . ASP A 1 183 ? -10.175 13.927 4.924 1.00 94.12 183 ASP A O 1
ATOM 1532 N N . SER A 1 184 ? -11.498 15.341 6.062 1.00 90.75 184 SER A N 1
ATOM 1533 C CA . SER A 1 184 ? -11.911 16.190 4.941 1.00 90.75 184 SER A CA 1
ATOM 1534 C C . SER A 1 184 ? -10.757 16.674 4.050 1.00 90.75 184 SER A C 1
ATOM 1536 O O . SER A 1 184 ? -10.944 16.857 2.845 1.00 90.75 184 SER A O 1
ATOM 1538 N N . LYS A 1 185 ? -9.536 16.811 4.588 1.00 91.00 185 LYS A N 1
ATOM 1539 C CA . LYS A 1 185 ? -8.349 17.183 3.799 1.00 91.00 185 LYS A CA 1
ATOM 1540 C C . LYS A 1 185 ? -8.014 16.190 2.683 1.00 91.00 185 LYS A C 1
ATOM 1542 O O . LYS A 1 185 ? -7.435 16.589 1.675 1.00 91.00 185 LYS A O 1
ATOM 1547 N N . PHE A 1 186 ? -8.382 14.918 2.843 1.00 90.38 186 PHE A N 1
ATOM 1548 C CA . PHE A 1 186 ? -8.196 13.889 1.819 1.00 90.38 186 PHE A CA 1
ATOM 1549 C C . PHE A 1 186 ? -9.344 13.873 0.803 1.00 90.38 186 PHE A C 1
ATOM 1551 O O . PHE A 1 186 ? -9.146 13.448 -0.332 1.00 90.38 186 PHE A O 1
ATOM 1558 N N . ARG A 1 187 ? -10.521 14.395 1.177 1.00 84.62 187 ARG A N 1
ATOM 1559 C CA . ARG A 1 187 ? -11.680 14.557 0.283 1.00 84.62 187 ARG A CA 1
ATOM 1560 C C . ARG A 1 187 ? -11.490 15.724 -0.697 1.00 84.62 187 ARG A C 1
ATOM 1562 O O . ARG A 1 187 ? -11.981 15.682 -1.821 1.00 84.62 187 ARG A O 1
ATOM 1569 N N . ASN A 1 188 ? -10.703 16.732 -0.314 1.00 70.75 188 ASN A N 1
ATOM 1570 C CA . ASN A 1 188 ? -10.485 17.952 -1.092 1.00 70.75 188 ASN A CA 1
ATOM 1571 C C . ASN A 1 188 ? -9.192 17.922 -1.929 1.00 70.75 188 ASN A C 1
ATOM 1573 O O . ASN A 1 188 ? -8.219 18.615 -1.623 1.00 70.75 188 ASN A O 1
ATOM 1577 N N . SER A 1 189 ? -9.175 17.176 -3.037 1.00 50.50 189 SER A N 1
ATOM 1578 C CA . SER A 1 189 ? -8.322 17.537 -4.184 1.00 50.50 189 SER A CA 1
ATOM 1579 C C . SER A 1 189 ? -8.665 16.774 -5.459 1.00 50.50 189 SER A C 1
ATOM 1581 O O . SER A 1 189 ? -7.895 15.957 -5.955 1.00 50.50 189 SER A O 1
ATOM 1583 N N . THR A 1 190 ? -9.768 17.169 -6.084 1.00 50.22 190 THR A N 1
ATOM 1584 C CA . THR A 1 190 ? -9.632 17.541 -7.494 1.00 50.22 190 THR A CA 1
ATOM 1585 C C . THR A 1 190 ? -9.323 19.036 -7.491 1.00 50.22 190 THR A C 1
ATOM 1587 O O . THR A 1 190 ? -10.233 19.823 -7.226 1.00 50.22 190 THR A O 1
ATOM 1590 N N . PRO A 1 191 ? -8.070 19.486 -7.708 1.00 47.69 191 PRO A N 1
ATOM 1591 C CA . PRO A 1 191 ? -7.886 20.852 -8.175 1.00 47.69 191 PRO A CA 1
ATOM 1592 C C . PRO A 1 191 ? -8.754 20.973 -9.425 1.00 47.69 191 PRO A C 1
ATOM 1594 O O . PRO A 1 191 ? -8.643 20.151 -10.334 1.00 47.69 191 PRO A O 1
ATOM 1597 N N . GLY A 1 192 ? -9.697 21.912 -9.411 1.00 48.88 192 GLY A N 1
ATOM 1598 C CA . GLY A 1 192 ? -10.661 22.067 -10.484 1.00 48.88 192 GLY A CA 1
ATOM 1599 C C . GLY A 1 192 ? -9.968 22.072 -11.843 1.00 48.88 192 GLY A C 1
ATOM 1600 O O . GLY A 1 192 ? -9.242 23.002 -12.182 1.00 48.88 192 GLY A O 1
ATOM 1601 N N . HIS A 1 193 ? -10.237 21.060 -12.656 1.00 49.69 193 HIS A N 1
ATOM 1602 C CA . HIS A 1 193 ? -10.139 21.200 -14.100 1.00 49.69 193 HIS A CA 1
ATOM 1603 C C . HIS A 1 193 ? -11.516 21.618 -14.615 1.00 49.69 193 HIS A C 1
ATOM 1605 O O . HIS A 1 193 ? -12.156 20.922 -15.390 1.00 49.69 193 HIS A O 1
ATOM 1611 N N . GLN A 1 194 ? -11.980 22.777 -14.139 1.00 42.78 194 GLN A N 1
ATOM 1612 C CA . GLN A 1 194 ? -13.002 23.551 -14.827 1.00 42.78 194 GLN A CA 1
ATOM 1613 C C . GLN A 1 194 ? -12.281 24.386 -15.883 1.00 42.78 194 GLN A C 1
ATOM 1615 O O . GLN A 1 194 ? -11.682 25.418 -15.575 1.00 42.78 194 GLN A O 1
ATOM 1620 N N . TYR A 1 195 ? -12.322 23.932 -17.130 1.00 48.62 195 TYR A N 1
ATOM 1621 C CA . TYR A 1 195 ? -12.073 24.811 -18.262 1.00 48.62 195 TYR A CA 1
ATOM 1622 C C . TYR A 1 195 ? -13.364 24.974 -19.042 1.00 48.62 195 TYR A C 1
ATOM 1624 O O . TYR A 1 195 ? -14.005 24.014 -19.452 1.00 48.62 195 TYR A O 1
ATOM 1632 N N . VAL A 1 196 ? -13.714 26.234 -19.228 1.00 41.91 196 VAL A N 1
ATOM 1633 C CA . VAL A 1 196 ? -14.730 26.690 -20.156 1.00 41.91 196 VAL A CA 1
ATOM 1634 C C . VAL A 1 196 ? -14.059 26.768 -21.525 1.00 41.91 196 VAL A C 1
ATOM 1636 O O . VAL A 1 196 ? -13.164 27.597 -21.709 1.00 41.91 196 VAL A O 1
ATOM 1639 N N . SER A 1 197 ? -14.449 25.925 -22.482 1.00 43.62 197 SER A N 1
ATOM 1640 C CA . SER A 1 197 ? -14.092 26.154 -23.883 1.00 43.62 197 SER A CA 1
ATOM 1641 C C . SER A 1 197 ? -15.247 26.857 -24.586 1.00 43.62 197 SER A C 1
ATOM 1643 O O . SER A 1 197 ? -16.194 26.212 -25.025 1.00 43.62 197 SER A O 1
ATOM 1645 N N . ALA A 1 198 ? -15.152 28.176 -24.736 1.00 42.62 198 ALA A N 1
ATOM 1646 C CA . ALA A 1 198 ? -15.731 28.797 -25.917 1.00 42.62 198 ALA A CA 1
ATOM 1647 C C . ALA A 1 198 ? -14.781 28.472 -27.077 1.00 42.62 198 ALA A C 1
ATOM 1649 O O . ALA A 1 198 ? -13.568 28.643 -26.943 1.00 42.62 198 ALA A O 1
ATOM 1650 N N . LEU A 1 199 ? -15.320 27.984 -28.192 1.00 45.44 199 LEU A N 1
ATOM 1651 C CA . LEU A 1 199 ? -14.615 27.677 -29.446 1.00 45.44 199 LEU A CA 1
ATOM 1652 C C . LEU A 1 199 ? -13.926 28.901 -30.098 1.00 45.44 199 LEU A C 1
ATOM 1654 O O . LEU A 1 199 ? -13.573 28.857 -31.273 1.00 45.44 199 LEU A O 1
ATOM 1658 N N . SER A 1 200 ? -13.727 30.005 -29.376 1.00 48.94 200 SER A N 1
ATOM 1659 C CA . SER A 1 200 ? -13.189 31.247 -29.909 1.00 48.94 200 SER A CA 1
ATOM 1660 C C . SER A 1 200 ? -11.686 31.373 -29.645 1.00 48.94 200 SER A C 1
ATOM 1662 O O . SER A 1 200 ? -11.185 31.253 -28.522 1.00 48.94 200 SER A O 1
ATOM 1664 N N . SER A 1 201 ? -10.948 31.648 -30.721 1.00 50.84 201 SER A N 1
ATOM 1665 C CA . SER A 1 201 ? -9.588 32.176 -30.686 1.00 50.84 201 SER A CA 1
ATOM 1666 C C . SER A 1 201 ? -9.589 33.505 -29.920 1.00 50.84 201 SER A C 1
ATOM 1668 O O . SER A 1 201 ? -9.973 34.546 -30.456 1.00 50.84 201 SER A O 1
ATOM 1670 N N . GLY A 1 202 ? -9.206 33.466 -28.646 1.00 62.09 202 GLY A N 1
ATOM 1671 C CA . GLY A 1 202 ? -9.263 34.608 -27.740 1.00 62.09 202 GLY A CA 1
ATOM 1672 C C . GLY A 1 202 ? -8.452 34.379 -26.468 1.00 62.09 202 GLY A C 1
ATOM 1673 O O . GLY A 1 202 ? -8.083 33.255 -26.127 1.00 62.09 202 GLY A O 1
ATOM 1674 N N . THR A 1 203 ? -8.132 35.462 -25.758 1.00 67.75 203 THR A N 1
ATOM 1675 C CA . THR A 1 203 ? -7.458 35.378 -24.459 1.00 67.75 203 THR A CA 1
ATOM 1676 C C . THR A 1 203 ? -8.380 34.748 -23.415 1.00 67.75 203 THR A C 1
ATOM 1678 O O . THR A 1 203 ? -9.597 34.932 -23.431 1.00 67.75 203 THR A O 1
ATOM 1681 N N . ARG A 1 204 ? -7.792 34.034 -22.446 1.00 55.94 204 ARG A N 1
ATOM 1682 C CA . ARG A 1 204 ? -8.510 33.278 -21.399 1.00 55.94 204 ARG A CA 1
ATOM 1683 C C . ARG A 1 204 ? -9.601 34.088 -20.684 1.00 55.94 204 ARG A C 1
ATOM 1685 O O . ARG A 1 204 ? -10.625 33.536 -20.293 1.00 55.94 204 ARG A O 1
ATOM 1692 N N . GLN A 1 205 ? -9.383 35.389 -20.515 1.00 69.62 205 GLN A N 1
ATOM 1693 C CA . GLN A 1 205 ? -10.310 36.291 -19.833 1.00 69.62 205 GLN A CA 1
ATOM 1694 C C . GLN A 1 205 ? -11.532 36.646 -20.693 1.00 69.62 205 GLN A C 1
ATOM 1696 O O . GLN A 1 205 ? -12.640 36.724 -20.170 1.00 69.62 205 GLN A O 1
ATOM 1701 N N . LYS A 1 206 ? -11.354 36.766 -22.014 1.00 70.50 206 LYS A N 1
ATOM 1702 C CA . LYS A 1 206 ? -12.442 37.000 -22.972 1.00 70.50 206 LYS A CA 1
ATOM 1703 C C . LYS A 1 206 ? -13.375 35.789 -23.047 1.00 70.50 206 LYS A C 1
ATOM 1705 O O . LYS A 1 206 ? -14.582 35.939 -22.887 1.00 70.50 206 LYS A O 1
ATOM 1710 N N . ASN A 1 207 ? -12.804 34.589 -23.142 1.00 65.44 207 ASN A N 1
ATOM 1711 C CA . ASN A 1 207 ? -13.575 33.347 -23.253 1.00 65.44 207 ASN A CA 1
ATOM 1712 C C . ASN A 1 207 ? -14.380 33.048 -21.973 1.00 65.44 207 ASN A C 1
ATOM 1714 O O . ASN A 1 207 ? -15.478 32.500 -22.042 1.00 65.44 207 ASN A O 1
ATOM 1718 N N . ARG A 1 208 ? -13.874 33.456 -20.798 1.00 67.25 208 ARG A N 1
ATOM 1719 C CA . ARG A 1 208 ? -14.604 33.334 -19.524 1.00 67.25 208 ARG A CA 1
ATOM 1720 C C . ARG A 1 208 ? -15.815 34.271 -19.458 1.00 67.25 208 ARG A C 1
ATOM 1722 O O . ARG A 1 208 ? -16.851 33.876 -18.935 1.00 67.25 208 ARG A O 1
ATOM 1729 N N . ASN A 1 209 ? -15.692 35.478 -20.009 1.00 71.62 209 ASN A N 1
ATOM 1730 C CA . ASN A 1 209 ? -16.784 36.452 -20.058 1.00 71.62 209 ASN A CA 1
ATOM 1731 C C . ASN A 1 209 ? -17.850 36.088 -21.104 1.00 71.62 209 ASN A C 1
ATOM 1733 O O . ASN A 1 209 ? -19.024 36.361 -20.882 1.00 71.62 209 ASN A O 1
ATOM 1737 N N . GLU A 1 210 ? -17.457 35.484 -22.229 1.00 66.69 210 GLU A N 1
ATOM 1738 C CA . GLU A 1 210 ? -18.388 35.031 -23.276 1.00 66.69 210 GLU A CA 1
ATOM 1739 C C . GLU A 1 210 ? -19.229 33.835 -22.818 1.00 66.69 210 GLU A C 1
ATOM 1741 O O . GLU A 1 210 ? -20.440 33.832 -23.013 1.00 66.69 210 GLU A O 1
ATOM 1746 N N . ALA A 1 211 ? -18.633 32.862 -22.127 1.00 61.94 211 ALA A N 1
ATOM 1747 C CA . ALA A 1 211 ? -19.375 31.701 -21.637 1.00 61.94 211 ALA A CA 1
ATOM 1748 C C . ALA A 1 211 ? -20.342 32.007 -20.490 1.00 61.94 211 ALA A C 1
ATOM 1750 O O . ALA A 1 211 ? -21.339 31.315 -20.330 1.00 61.94 211 ALA A O 1
ATOM 1751 N N . GLY A 1 212 ? -20.078 33.058 -19.707 1.00 62.44 212 GLY A N 1
ATOM 1752 C CA . GLY A 1 212 ? -21.039 33.550 -18.717 1.00 62.44 212 GLY A CA 1
ATOM 1753 C C . GLY A 1 212 ? -22.311 34.138 -19.340 1.00 62.44 212 GLY A C 1
ATOM 1754 O O . GLY A 1 212 ? -23.254 34.418 -18.611 1.00 62.44 212 GLY A O 1
ATOM 1755 N N . LYS A 1 213 ? -22.334 34.343 -20.666 1.00 68.50 213 LYS A N 1
ATOM 1756 C CA . LYS A 1 213 ? -23.467 34.897 -21.420 1.00 68.50 213 LYS A CA 1
ATOM 1757 C C . LYS A 1 213 ? -24.176 33.870 -22.309 1.00 68.50 213 LYS A C 1
ATOM 1759 O O . LYS A 1 213 ? -25.140 34.237 -22.970 1.00 68.50 213 LYS A O 1
ATOM 1764 N N . SER A 1 214 ? -23.687 32.631 -22.388 1.00 60.22 214 SER A N 1
ATOM 1765 C CA . SER A 1 214 ? -24.283 31.594 -23.236 1.00 60.22 214 SER A CA 1
ATOM 1766 C C . SER A 1 214 ? -25.090 30.601 -22.405 1.00 60.22 214 SER A C 1
ATOM 1768 O O . SER A 1 214 ? -24.534 29.980 -21.502 1.00 60.22 214 SER A O 1
ATOM 1770 N N . ASP A 1 215 ? -26.348 30.373 -22.778 1.00 51.53 215 ASP A N 1
ATOM 1771 C CA . ASP A 1 215 ? -27.242 29.427 -22.089 1.00 51.53 215 ASP A CA 1
ATOM 1772 C C . ASP A 1 215 ? -26.903 27.945 -22.351 1.00 51.53 215 ASP A C 1
ATOM 1774 O O . ASP A 1 215 ? -27.371 27.061 -21.640 1.00 51.53 215 ASP A O 1
ATOM 1778 N N . ASN A 1 216 ? -26.044 27.657 -23.335 1.00 45.59 216 ASN A N 1
ATOM 1779 C CA . ASN A 1 216 ? -25.567 26.307 -23.644 1.00 45.59 216 ASN A CA 1
ATOM 1780 C C . ASN A 1 216 ? -24.119 26.120 -23.177 1.00 45.59 216 ASN A C 1
ATOM 1782 O O . ASN A 1 216 ? -23.169 26.371 -23.919 1.00 45.59 216 ASN A O 1
ATOM 1786 N N . ILE A 1 217 ? -23.951 25.657 -21.937 1.00 50.84 217 ILE A N 1
ATOM 1787 C CA . ILE A 1 217 ? -22.648 25.259 -21.400 1.00 50.84 217 ILE A CA 1
ATOM 1788 C C . ILE A 1 217 ? -22.437 23.768 -21.677 1.00 50.84 217 ILE A C 1
ATOM 1790 O O . ILE A 1 217 ? -23.019 22.912 -21.014 1.00 50.84 217 ILE A O 1
ATOM 1794 N N . THR A 1 218 ? -21.570 23.443 -22.636 1.00 45.31 218 THR A N 1
ATOM 1795 C CA . THR A 1 218 ? -21.144 22.057 -22.881 1.00 45.31 218 THR A CA 1
ATOM 1796 C C . THR A 1 218 ? -19.895 21.754 -22.055 1.00 45.31 218 THR A C 1
ATOM 1798 O O . THR A 1 218 ? -18.826 22.320 -22.288 1.00 45.31 218 THR A O 1
ATOM 1801 N N . TYR A 1 219 ? -20.017 20.863 -21.072 1.00 45.44 219 TYR A N 1
ATOM 1802 C CA . TYR A 1 219 ? -18.903 20.446 -20.219 1.00 45.44 219 TYR A CA 1
ATOM 1803 C C . TYR A 1 219 ? -18.108 19.321 -20.894 1.00 45.44 219 TYR A C 1
ATOM 1805 O O . TYR A 1 219 ? -18.658 18.261 -21.181 1.00 45.44 219 TYR A O 1
ATOM 1813 N N . LEU A 1 220 ? -16.809 19.528 -21.129 1.00 44.28 220 LEU A N 1
ATOM 1814 C CA . LEU A 1 220 ? -15.909 18.495 -21.653 1.00 44.28 220 LEU A CA 1
ATOM 1815 C C . LEU A 1 220 ? -14.984 17.974 -20.545 1.00 44.28 220 LEU A C 1
ATOM 1817 O O . LEU A 1 220 ? -14.314 18.747 -19.859 1.00 44.28 220 LEU A O 1
ATOM 1821 N N . LEU A 1 221 ? -14.931 16.648 -20.388 1.00 37.91 221 LEU A N 1
ATOM 1822 C CA . LEU A 1 221 ? -13.988 15.949 -19.511 1.00 37.91 221 LEU A CA 1
ATOM 1823 C C . LEU A 1 221 ? -12.594 15.888 -20.156 1.00 37.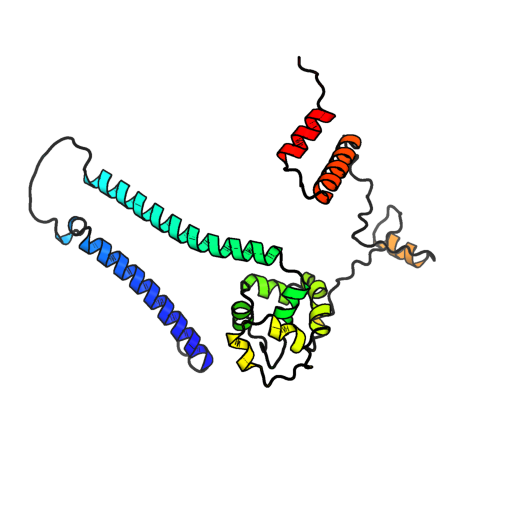91 221 LEU A C 1
ATOM 1825 O O . LEU A 1 221 ? -12.459 15.751 -21.366 1.00 37.91 221 LEU A O 1
ATOM 1829 N N . GLN A 1 222 ? -11.526 15.908 -19.359 1.00 41.75 222 GLN A N 1
ATOM 1830 C CA . GLN A 1 222 ? -10.148 15.878 -19.876 1.00 41.75 222 GLN A CA 1
ATOM 1831 C C . GLN A 1 222 ? -9.772 14.558 -20.597 1.00 41.75 222 GLN A C 1
ATOM 1833 O O . GLN A 1 222 ? -8.748 14.498 -21.274 1.00 41.75 222 GLN A O 1
ATOM 1838 N N . THR A 1 223 ? -10.577 13.494 -20.477 1.00 39.94 223 THR A N 1
ATOM 1839 C CA . THR A 1 223 ? -10.379 12.241 -21.233 1.00 39.94 223 THR A CA 1
ATOM 1840 C C . THR A 1 223 ? -10.930 12.304 -22.648 1.00 39.94 223 THR A C 1
ATOM 1842 O O . THR A 1 223 ? -10.395 11.632 -23.530 1.00 39.94 223 THR A O 1
ATOM 1845 N N . THR A 1 224 ? -11.905 13.175 -22.915 1.00 42.16 224 THR A N 1
ATOM 1846 C CA . THR A 1 224 ? -12.062 1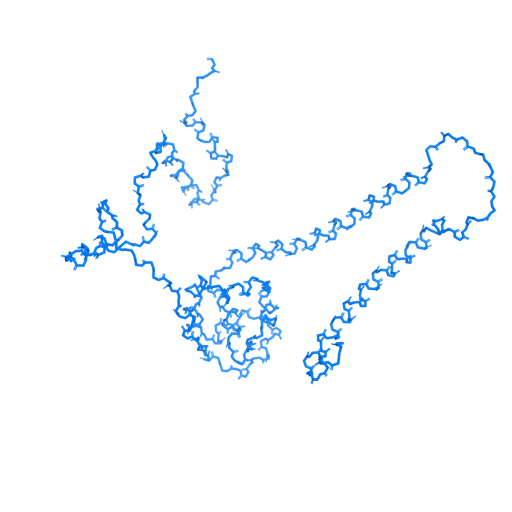3.704 -24.264 1.00 42.16 224 THR A CA 1
ATOM 1847 C C . THR A 1 224 ? -10.882 14.631 -24.484 1.00 42.16 224 THR A C 1
ATOM 1849 O O . THR A 1 224 ? -10.955 15.827 -24.218 1.00 42.16 224 THR A O 1
ATOM 1852 N N . LYS A 1 225 ? -9.757 14.071 -24.950 1.00 41.06 225 LYS A N 1
ATOM 1853 C CA . LYS A 1 225 ? -8.808 14.859 -25.730 1.00 41.06 225 LYS A CA 1
ATOM 1854 C C . LYS A 1 225 ? -9.669 15.540 -26.782 1.00 41.06 225 LYS A C 1
ATOM 1856 O O . LYS A 1 225 ? -10.110 14.891 -27.727 1.00 41.06 225 LYS A O 1
ATOM 1861 N N . THR A 1 226 ? -9.952 16.826 -26.604 1.00 42.09 226 THR A N 1
ATOM 1862 C CA . THR A 1 226 ? -10.257 17.669 -27.742 1.00 42.09 226 THR A CA 1
ATOM 1863 C C . THR A 1 226 ? -9.086 17.424 -28.665 1.00 42.09 226 THR A C 1
ATOM 1865 O O . THR A 1 226 ? -7.937 17.704 -28.323 1.00 42.09 226 THR A O 1
ATOM 1868 N N . VAL A 1 227 ? -9.369 16.754 -29.778 1.00 46.88 227 VAL A N 1
ATOM 1869 C CA . VAL A 1 227 ? -8.446 16.579 -30.886 1.00 46.88 227 VAL A CA 1
ATOM 1870 C C . VAL A 1 227 ? -8.267 17.989 -31.433 1.00 46.88 227 VAL A C 1
ATOM 1872 O O . VAL A 1 227 ? -8.889 18.377 -32.412 1.00 46.88 227 VAL A O 1
ATOM 1875 N N . SER A 1 228 ? -7.521 18.820 -30.703 1.00 40.31 228 SER A N 1
ATOM 1876 C CA . SER A 1 228 ? -7.132 20.164 -31.084 1.00 40.31 228 SER A CA 1
ATOM 1877 C C . SER A 1 228 ? -6.334 19.971 -32.354 1.00 40.31 228 SER A C 1
ATOM 1879 O O . SER A 1 228 ? -5.188 19.540 -32.246 1.00 40.31 228 SER A O 1
ATOM 1881 N N . SER A 1 229 ? -7.011 20.115 -33.501 1.00 48.50 229 SER A N 1
ATOM 1882 C CA . SER A 1 229 ? -6.580 19.704 -34.842 1.00 48.50 229 SER A CA 1
ATOM 1883 C C . SER A 1 229 ? -5.327 18.833 -34.779 1.00 48.50 229 SER A C 1
ATOM 1885 O O . SER A 1 229 ? -4.206 19.330 -34.941 1.00 48.50 229 SER A O 1
ATOM 1887 N N . GLY A 1 230 ? -5.521 17.578 -34.353 1.00 45.91 230 GLY A N 1
ATOM 1888 C CA . GLY A 1 230 ? -4.430 16.650 -34.091 1.00 45.91 230 GLY A CA 1
ATOM 1889 C C . GLY A 1 230 ? -3.460 16.712 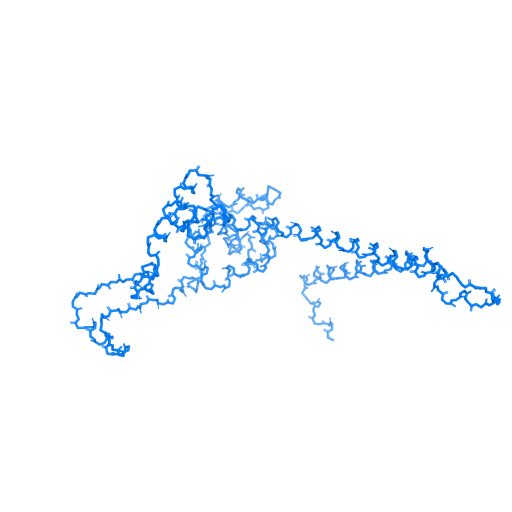-35.258 1.00 45.91 230 GLY A C 1
ATOM 1890 O O . GLY A 1 230 ? -3.898 16.803 -36.406 1.00 45.91 230 GLY A O 1
ATOM 1891 N N . ARG A 1 231 ? -2.160 16.765 -34.944 1.00 51.47 231 ARG A N 1
ATOM 1892 C CA . ARG A 1 231 ? -1.059 16.707 -35.912 1.00 51.47 231 ARG A CA 1
ATOM 1893 C C . ARG A 1 231 ? -1.519 15.830 -37.076 1.00 51.47 231 ARG A C 1
ATOM 1895 O O . ARG A 1 231 ? -1.800 14.663 -36.818 1.00 51.47 231 ARG A O 1
ATOM 1902 N N . LYS A 1 232 ? -1.701 16.396 -38.283 1.00 58.47 232 LYS A N 1
ATOM 1903 C CA . LYS A 1 232 ? -2.181 15.625 -39.443 1.00 58.47 232 LYS A CA 1
ATOM 1904 C C . LYS A 1 232 ? -1.301 14.387 -39.529 1.00 58.47 232 LYS A C 1
ATOM 1906 O O . LYS A 1 232 ? -0.101 14.503 -39.788 1.00 58.47 232 LYS A O 1
ATOM 1911 N N . VAL A 1 233 ? -1.876 13.239 -39.189 1.00 62.66 233 VAL A N 1
ATOM 1912 C CA . VAL A 1 233 ? -1.150 11.979 -39.163 1.00 62.66 233 VAL A CA 1
ATOM 1913 C C . VAL A 1 233 ? -0.726 11.747 -40.600 1.00 62.66 233 VAL A C 1
ATOM 1915 O O . VAL A 1 233 ? -1.566 11.696 -41.494 1.00 62.66 233 VAL A O 1
ATOM 1918 N N . LYS A 1 234 ? 0.586 11.682 -40.837 1.00 75.94 234 LYS A N 1
ATOM 1919 C CA . LYS A 1 234 ? 1.135 11.546 -42.192 1.00 75.94 234 LYS A CA 1
ATOM 1920 C C . LYS A 1 234 ? 0.604 10.283 -42.891 1.00 75.94 234 LYS A C 1
ATOM 1922 O O . LYS A 1 234 ? 0.512 10.269 -44.112 1.00 75.94 234 LYS A O 1
ATOM 1927 N N . TYR A 1 235 ? 0.224 9.268 -42.108 1.00 81.81 235 TYR A N 1
ATOM 1928 C CA . TYR A 1 235 ? -0.244 7.961 -42.566 1.00 81.81 235 TYR A CA 1
ATOM 1929 C C . TYR A 1 235 ? -1.466 7.472 -41.767 1.00 81.81 235 TYR A C 1
ATOM 1931 O O . TYR A 1 235 ? -1.386 6.487 -41.037 1.00 81.81 235 TYR A O 1
ATOM 1939 N N . THR A 1 236 ? -2.605 8.162 -41.884 1.00 82.06 236 THR A N 1
ATOM 1940 C CA . THR A 1 236 ? -3.845 7.830 -41.149 1.00 82.06 236 THR A CA 1
ATOM 1941 C C . THR A 1 236 ? -4.262 6.364 -41.307 1.00 82.06 236 THR A C 1
ATOM 1943 O O . THR A 1 236 ? -4.570 5.704 -40.320 1.00 82.06 236 THR A O 1
ATOM 1946 N N . GLN A 1 237 ? -4.165 5.819 -42.522 1.00 79.88 237 GLN A N 1
ATOM 1947 C CA . GLN A 1 237 ? -4.529 4.425 -42.807 1.00 79.88 237 GLN A CA 1
ATOM 1948 C C . GLN A 1 237 ? -3.638 3.405 -42.076 1.00 79.88 237 GLN A C 1
ATOM 1950 O O . GLN A 1 237 ? -4.124 2.367 -41.632 1.00 79.88 237 GLN A O 1
ATOM 1955 N N . GLN A 1 238 ? -2.343 3.700 -41.908 1.00 83.69 238 GLN A N 1
ATOM 1956 C CA . GLN A 1 238 ? -1.415 2.811 -41.197 1.00 83.69 238 GLN A CA 1
ATOM 1957 C C . GLN A 1 238 ? -1.706 2.787 -39.693 1.00 83.69 238 GLN A C 1
ATOM 1959 O O . GLN A 1 238 ? -1.614 1.737 -39.058 1.00 83.69 238 GLN A O 1
ATOM 1964 N N . GLU A 1 239 ? -2.073 3.936 -39.122 1.00 77.75 239 GLU A N 1
ATOM 1965 C CA . GLU A 1 239 ? -2.408 4.051 -37.703 1.00 77.75 239 GLU A CA 1
ATOM 1966 C C . GLU A 1 239 ? -3.731 3.344 -37.377 1.00 77.75 239 GLU A C 1
ATOM 1968 O O . GLU A 1 239 ? -3.786 2.567 -36.425 1.00 77.75 239 GLU A O 1
ATOM 1973 N N . GLU A 1 240 ? -4.766 3.525 -38.204 1.00 85.50 240 GLU A N 1
ATOM 1974 C CA . GLU A 1 240 ? -6.054 2.832 -38.050 1.00 85.50 240 GLU A CA 1
ATOM 1975 C C . GLU A 1 240 ? -5.907 1.307 -38.167 1.00 85.50 240 GLU A C 1
ATOM 1977 O O . GLU A 1 240 ? -6.445 0.556 -37.344 1.00 85.50 240 GLU A O 1
ATOM 1982 N N . PHE A 1 241 ? -5.120 0.832 -39.136 1.00 84.00 241 PHE A N 1
ATOM 1983 C CA . PHE A 1 241 ? -4.821 -0.591 -39.293 1.00 84.00 241 PHE A CA 1
ATOM 1984 C C . PHE A 1 241 ? -4.058 -1.164 -38.093 1.00 84.00 241 PHE A C 1
ATOM 1986 O O . PHE A 1 241 ? -4.377 -2.252 -37.607 1.00 84.00 241 PHE A O 1
ATOM 1993 N N . LEU A 1 242 ? -3.068 -0.432 -37.575 1.00 82.75 242 LEU A N 1
ATOM 1994 C CA . LEU A 1 242 ? -2.292 -0.893 -36.430 1.00 82.75 242 LEU A CA 1
ATOM 1995 C C . LEU A 1 242 ? -3.147 -0.955 -35.162 1.00 82.75 242 LEU A C 1
ATOM 1997 O O . LEU A 1 242 ? -3.100 -1.955 -34.449 1.00 82.75 242 LEU A O 1
ATOM 2001 N N . ILE A 1 243 ? -3.932 0.089 -34.880 1.00 79.75 243 ILE A N 1
ATOM 2002 C CA . ILE A 1 243 ? -4.788 0.146 -33.690 1.00 79.75 243 ILE A CA 1
ATOM 2003 C C . ILE A 1 243 ? -5.816 -0.985 -33.730 1.00 79.75 243 ILE A C 1
ATOM 2005 O O . ILE A 1 243 ? -5.916 -1.738 -32.762 1.00 79.75 243 ILE A O 1
ATOM 2009 N N . SER A 1 244 ? -6.528 -1.154 -34.848 1.00 84.69 244 SER A N 1
ATOM 2010 C CA . SER A 1 244 ? -7.527 -2.222 -34.994 1.00 84.69 244 SER A CA 1
ATOM 2011 C C . SER A 1 244 ? -6.913 -3.617 -34.834 1.00 84.69 244 SER A C 1
ATOM 2013 O O . SER A 1 244 ? -7.440 -4.440 -34.084 1.00 84.69 244 SER A O 1
ATOM 2015 N N . THR A 1 245 ? -5.755 -3.871 -35.450 1.00 85.06 245 THR A N 1
ATOM 2016 C CA . THR A 1 245 ? -5.083 -5.176 -35.365 1.00 85.06 245 THR A CA 1
ATOM 2017 C C . THR A 1 245 ? -4.545 -5.464 -33.962 1.00 85.06 245 THR A C 1
ATOM 2019 O O . THR A 1 245 ? -4.674 -6.585 -33.468 1.00 85.06 245 THR A O 1
ATOM 2022 N N . VAL A 1 246 ? -3.954 -4.469 -33.292 1.00 79.56 246 VAL A N 1
ATOM 2023 C CA . VAL A 1 246 ? -3.434 -4.620 -31.924 1.00 79.56 246 VAL A CA 1
ATOM 2024 C C . VAL A 1 246 ? -4.571 -4.863 -30.935 1.00 79.56 246 VAL A C 1
ATOM 2026 O O . VAL A 1 246 ? -4.442 -5.758 -30.101 1.00 79.56 246 VAL A O 1
ATOM 2029 N N . VAL A 1 247 ? -5.679 -4.122 -31.043 1.00 79.12 247 VAL A N 1
ATOM 2030 C CA . VAL A 1 247 ? -6.864 -4.307 -30.189 1.00 79.12 247 VAL A CA 1
ATOM 2031 C C . VAL A 1 247 ? -7.450 -5.704 -30.382 1.00 79.12 247 VAL A C 1
ATOM 2033 O O . VAL A 1 247 ? -7.578 -6.437 -29.406 1.00 79.12 247 VAL A O 1
ATOM 2036 N N . MET A 1 248 ? -7.685 -6.132 -31.626 1.00 87.94 248 MET A N 1
ATOM 2037 C CA . MET A 1 248 ? -8.215 -7.470 -31.915 1.00 87.94 248 MET A CA 1
ATOM 2038 C C . MET A 1 248 ? -7.315 -8.581 -31.343 1.00 87.94 248 MET A C 1
ATOM 2040 O O . MET A 1 248 ? -7.784 -9.513 -30.691 1.00 87.94 248 MET A O 1
ATOM 2044 N N . LYS A 1 249 ? -5.997 -8.494 -31.561 1.00 81.50 249 LYS A N 1
ATOM 2045 C CA . LYS A 1 249 ? -5.033 -9.487 -31.060 1.00 81.50 249 LYS A CA 1
ATOM 2046 C C . LYS A 1 249 ? -4.964 -9.512 -29.533 1.00 81.50 249 LYS A C 1
ATOM 2048 O O . LYS A 1 249 ? -4.789 -10.582 -28.949 1.00 81.50 249 LYS A O 1
ATOM 2053 N N . TRP A 1 250 ? -5.136 -8.358 -28.892 1.00 78.81 250 TRP A N 1
ATOM 2054 C CA . TRP A 1 250 ? -5.227 -8.249 -27.440 1.00 78.81 250 TRP A CA 1
ATOM 2055 C C . TRP A 1 250 ? -6.492 -8.919 -26.892 1.00 78.81 250 TRP A C 1
ATOM 2057 O O . TRP A 1 250 ? -6.403 -9.682 -25.934 1.00 78.81 250 TRP A O 1
ATOM 2067 N N . GLU A 1 251 ? -7.650 -8.691 -27.516 1.00 77.69 251 GLU A N 1
ATOM 2068 C CA . GLU A 1 251 ? -8.935 -9.282 -27.112 1.00 77.69 251 GLU A CA 1
ATOM 2069 C C . GLU A 1 251 ? -8.945 -10.814 -27.224 1.00 77.69 251 GLU A C 1
ATOM 2071 O O . GLU A 1 251 ? -9.536 -11.490 -26.387 1.00 77.69 251 GLU A O 1
ATOM 2076 N N . ILE A 1 252 ? -8.216 -11.373 -28.194 1.00 85.94 252 ILE A N 1
ATOM 2077 C CA . ILE A 1 252 ? -8.060 -12.828 -28.382 1.00 85.94 252 ILE A CA 1
ATOM 2078 C C . ILE A 1 252 ? -6.967 -13.413 -27.451 1.00 85.94 252 ILE A C 1
ATOM 2080 O O . ILE A 1 252 ? -6.681 -14.608 -27.474 1.00 85.94 252 ILE A O 1
ATOM 2084 N N . GLY A 1 253 ? -6.338 -12.591 -26.603 1.00 83.75 253 GLY A N 1
ATOM 2085 C CA . GLY A 1 253 ? -5.324 -13.032 -25.640 1.00 83.75 253 GLY A CA 1
ATOM 2086 C C . GLY A 1 253 ? -3.943 -13.307 -26.246 1.00 83.75 253 GLY A C 1
ATOM 2087 O O . GLY A 1 253 ? -3.114 -13.954 -25.609 1.00 83.75 253 GLY A O 1
ATOM 2088 N N . ASN A 1 254 ? -3.667 -12.812 -27.456 1.00 91.69 254 ASN A N 1
ATOM 2089 C CA . ASN A 1 254 ? -2.377 -12.958 -28.133 1.00 91.69 254 ASN A CA 1
ATOM 2090 C C . ASN A 1 254 ? -1.778 -11.582 -28.478 1.00 91.69 254 ASN A C 1
ATOM 2092 O O . ASN A 1 254 ? -1.773 -11.184 -29.647 1.00 91.69 254 ASN A O 1
ATOM 2096 N N . PRO A 1 255 ? -1.304 -10.817 -27.478 1.00 89.81 255 PRO A N 1
ATOM 2097 C CA . PRO A 1 255 ? -0.819 -9.461 -27.695 1.00 89.81 255 PRO A CA 1
ATOM 2098 C C . PRO A 1 255 ? 0.409 -9.446 -28.613 1.00 89.81 255 PRO A C 1
ATOM 2100 O O . PRO A 1 255 ? 1.373 -10.188 -28.415 1.00 89.81 255 PRO A O 1
ATOM 2103 N N . LEU A 1 256 ? 0.398 -8.557 -29.609 1.00 86.81 256 LEU A N 1
ATOM 2104 C CA . LEU A 1 256 ? 1.520 -8.411 -30.533 1.00 86.81 256 LEU A CA 1
ATOM 2105 C C . LEU A 1 256 ? 2.739 -7.811 -29.827 1.00 86.81 256 LEU A C 1
ATOM 2107 O O . LEU A 1 256 ? 2.655 -6.785 -29.148 1.00 86.81 256 LEU A O 1
ATOM 2111 N N . SER A 1 257 ? 3.905 -8.419 -30.046 1.00 86.69 257 SER A N 1
ATOM 2112 C CA . SER A 1 257 ? 5.174 -7.786 -29.696 1.00 86.69 257 SER A CA 1
ATOM 2113 C C . SER A 1 257 ? 5.422 -6.572 -30.595 1.00 86.69 257 SER A C 1
ATOM 2115 O O . SER A 1 257 ? 4.931 -6.497 -31.723 1.00 86.69 257 SER A O 1
ATOM 2117 N N . LYS A 1 258 ? 6.243 -5.627 -30.123 1.00 80.81 258 LYS A N 1
ATOM 2118 C CA . LYS A 1 258 ? 6.629 -4.444 -30.908 1.00 80.81 258 LYS A CA 1
ATOM 2119 C C . LYS A 1 258 ? 7.194 -4.836 -32.282 1.00 80.81 258 LYS A C 1
ATOM 2121 O O . LYS A 1 258 ? 6.822 -4.235 -33.280 1.00 80.81 258 LYS A O 1
ATOM 2126 N N . LEU A 1 259 ? 8.046 -5.863 -32.334 1.00 82.62 259 LEU A N 1
ATOM 2127 C CA . LEU A 1 259 ? 8.631 -6.362 -33.582 1.00 82.62 259 LEU A CA 1
ATOM 2128 C C . LEU A 1 259 ? 7.571 -6.972 -34.513 1.00 82.62 259 LEU A C 1
ATOM 2130 O O . LEU A 1 259 ? 7.581 -6.692 -35.705 1.00 82.62 259 LEU A O 1
ATOM 2134 N N . ALA A 1 260 ? 6.626 -7.746 -33.969 1.00 87.12 260 ALA A N 1
ATOM 2135 C CA . ALA A 1 260 ? 5.538 -8.329 -34.754 1.00 87.12 260 ALA A CA 1
ATOM 2136 C C . ALA A 1 260 ? 4.617 -7.251 -35.349 1.00 87.12 260 ALA A C 1
ATOM 2138 O O . ALA A 1 260 ? 4.232 -7.350 -36.509 1.00 87.12 260 ALA A O 1
ATOM 2139 N N . ALA A 1 261 ? 4.323 -6.194 -34.587 1.00 85.25 261 ALA A N 1
ATOM 2140 C CA . ALA A 1 261 ? 3.574 -5.034 -35.062 1.00 85.25 261 ALA A CA 1
ATOM 2141 C C . ALA A 1 261 ? 4.290 -4.298 -36.213 1.00 85.25 261 ALA A C 1
ATOM 2143 O O . ALA A 1 261 ? 3.648 -3.941 -37.197 1.00 85.25 261 ALA A O 1
ATOM 2144 N N . TYR A 1 262 ? 5.616 -4.115 -36.131 1.00 82.50 262 TYR A N 1
ATOM 2145 C CA . TYR A 1 262 ? 6.394 -3.529 -37.231 1.00 82.50 262 TYR A CA 1
ATOM 2146 C C . TYR A 1 262 ? 6.417 -4.417 -38.472 1.00 82.50 262 TYR A C 1
ATOM 2148 O O . TYR A 1 262 ? 6.178 -3.917 -39.565 1.00 82.50 262 TYR A O 1
ATOM 2156 N N . ASN A 1 263 ? 6.655 -5.720 -38.316 1.00 85.38 263 ASN A N 1
ATOM 2157 C CA . ASN A 1 263 ? 6.666 -6.649 -39.447 1.00 85.38 263 ASN A CA 1
ATOM 2158 C C . ASN A 1 263 ? 5.308 -6.689 -40.156 1.00 85.38 263 ASN A C 1
ATOM 2160 O O . ASN A 1 263 ? 5.264 -6.753 -41.376 1.00 85.38 263 ASN A O 1
ATOM 2164 N N . LEU A 1 264 ? 4.213 -6.586 -39.398 1.00 88.50 264 LEU A N 1
ATOM 2165 C CA . LEU A 1 264 ? 2.851 -6.550 -39.924 1.00 88.50 264 LEU A CA 1
ATOM 2166 C C . LEU A 1 264 ? 2.532 -5.224 -40.639 1.00 88.50 264 LEU A C 1
ATOM 2168 O O . LEU A 1 264 ? 1.832 -5.216 -41.649 1.00 88.50 264 LEU A O 1
ATOM 2172 N N . LEU A 1 265 ? 3.085 -4.102 -40.169 1.00 84.19 265 LEU A N 1
ATOM 2173 C CA . LEU A 1 265 ? 3.035 -2.835 -40.907 1.00 84.19 265 LEU A CA 1
ATOM 2174 C C . LEU A 1 265 ? 3.837 -2.901 -42.209 1.00 84.19 265 LEU A C 1
ATOM 2176 O O . LEU A 1 265 ? 3.343 -2.458 -43.240 1.00 84.19 265 LEU A O 1
ATOM 2180 N N . ILE A 1 266 ? 5.045 -3.470 -42.175 1.00 84.81 266 ILE A N 1
ATOM 2181 C CA . ILE A 1 266 ? 5.911 -3.617 -43.353 1.00 84.81 266 ILE A CA 1
ATOM 2182 C C . ILE A 1 266 ? 5.280 -4.574 -44.368 1.00 84.81 266 ILE A C 1
ATOM 2184 O O . ILE A 1 266 ? 5.272 -4.265 -45.549 1.00 84.81 266 ILE A O 1
ATOM 2188 N N . SER A 1 267 ? 4.690 -5.692 -43.943 1.00 87.06 267 SER A N 1
ATOM 2189 C CA . SER A 1 267 ? 4.039 -6.626 -44.870 1.00 87.06 267 SER A CA 1
ATOM 2190 C C . SER A 1 267 ? 2.785 -6.050 -45.527 1.00 87.06 267 SER A C 1
ATOM 2192 O O . SER A 1 267 ? 2.419 -6.478 -46.613 1.00 87.06 267 SER A O 1
ATOM 2194 N N . THR A 1 268 ? 2.094 -5.128 -44.851 1.00 90.44 268 THR A N 1
ATOM 2195 C CA . THR A 1 268 ? 0.808 -4.586 -45.324 1.00 90.44 268 THR A CA 1
ATOM 2196 C C . THR A 1 268 ? 0.980 -3.289 -46.114 1.00 90.44 268 THR A C 1
ATOM 2198 O O . THR A 1 268 ? 0.229 -3.035 -47.049 1.00 90.44 268 THR A O 1
ATOM 2201 N N . PHE A 1 269 ? 1.959 -2.458 -45.741 1.00 86.25 269 PHE A N 1
ATOM 2202 C CA . PHE A 1 269 ? 2.177 -1.128 -46.321 1.00 86.25 269 PHE A CA 1
ATOM 2203 C C . PHE A 1 269 ? 3.599 -0.890 -46.838 1.00 86.25 269 PHE A C 1
ATOM 2205 O O . PHE A 1 269 ? 3.871 0.186 -47.370 1.00 86.25 269 PHE A O 1
ATOM 2212 N N . GLY A 1 270 ? 4.525 -1.830 -46.649 1.00 85.69 270 GLY A N 1
ATOM 2213 C CA . GLY A 1 270 ? 5.848 -1.755 -47.256 1.00 85.69 270 GLY A CA 1
ATOM 2214 C C . GLY A 1 270 ? 5.707 -1.878 -48.766 1.00 85.69 270 GLY A C 1
ATOM 2215 O O . GLY A 1 270 ? 5.139 -2.844 -49.265 1.00 85.69 270 GLY A O 1
ATOM 2216 N N . HIS A 1 271 ? 6.186 -0.878 -49.498 1.00 68.69 271 HIS A N 1
ATOM 2217 C CA . HIS A 1 271 ? 6.253 -0.956 -50.950 1.00 68.69 271 HIS A CA 1
ATOM 2218 C C . HIS A 1 271 ? 7.313 -1.989 -51.354 1.00 68.69 271 HIS A C 1
ATOM 2220 O O . HIS A 1 271 ? 8.450 -1.900 -50.895 1.00 68.69 271 HIS A O 1
ATOM 2226 N N . GLU A 1 272 ? 6.978 -2.913 -52.259 1.00 57.94 272 GLU A N 1
ATOM 2227 C CA . GLU A 1 272 ? 7.934 -3.784 -52.973 1.00 57.94 272 GLU A CA 1
ATOM 2228 C C . GLU A 1 272 ? 8.800 -2.997 -53.983 1.00 57.94 272 GLU A C 1
ATOM 2230 O O . GLU A 1 272 ? 9.075 -3.457 -55.085 1.00 57.94 272 GLU A O 1
ATOM 2235 N N . GLN A 1 273 ? 9.208 -1.771 -53.659 1.00 52.12 273 GLN A N 1
ATOM 2236 C CA . GLN A 1 273 ? 10.029 -0.950 -54.545 1.00 52.12 273 GLN A CA 1
ATOM 2237 C C . GLN A 1 273 ? 11.421 -0.781 -53.955 1.00 52.12 273 GLN A C 1
ATOM 2239 O O . GLN A 1 273 ? 11.728 0.249 -53.372 1.00 52.12 273 GLN A O 1
ATOM 2244 N N . GLU A 1 274 ? 12.213 -1.842 -54.094 1.00 47.12 274 GLU A N 1
ATOM 2245 C CA . GLU A 1 274 ? 13.667 -1.831 -54.323 1.00 47.12 274 GLU A CA 1
ATOM 2246 C C . GLU A 1 274 ? 14.119 -3.277 -54.627 1.00 47.12 274 GLU A C 1
ATOM 2248 O O . GLU A 1 274 ? 14.921 -3.882 -53.916 1.00 47.12 274 GLU A O 1
ATOM 2253 N N . ALA A 1 275 ? 13.534 -3.848 -55.684 1.00 39.50 275 ALA A N 1
ATOM 2254 C CA . ALA A 1 275 ? 14.065 -4.997 -56.414 1.00 39.50 275 ALA A CA 1
ATOM 2255 C C . ALA A 1 275 ? 14.167 -4.618 -57.895 1.00 39.50 275 ALA A C 1
ATOM 2257 O O . ALA A 1 275 ? 13.222 -3.955 -58.387 1.00 39.50 275 ALA A O 1
#

Radius of gyration: 32.14 Å; chains: 1; bounding box: 95×54×84 Å

Foldseek 3Di:
DPPPQPPDPVVVVVVVVVVVVVVVVVVVVVVVVVCCCVVCVVPDCVPPDDDDDDDDDDDPVVVVVVVVVVVVVVVVVVVVVVVVVVVVVVLVVVVVPDALLLLLLLVLQCQDCLGNNVPLVVSCVFLVHDSVRNVCCVPPLVNLVSRVVSQQVDFLLVNLVSTDPVCSVVCPPPPRRDGGDDDCVSVDDPPDPDDFDDVDPDDSVVSVVVVVVDPDGDDDDVVPPPCPVPDPDPCPPLVVVLVVVQVVCVVVVRGDDPVRSVVVSCVVPNDPPDD

Secondary structure (DSSP, 8-state):
--SSSTT-HHHHHHHHHHHHHHHHHHHHHHHHHHHHHHH-GGGSGGG--S----------HHHHHHHHHHHHHHHHHHHHHHHHHHHHHHHHHHHHH--HHHHHHHHHHHH-TTTTTT-HHHHHHHTT--HHHHHHHHH-HHHHHHHHHHHHH--HHHHGGGS-HHHHGGGTTS-TT------HHHH-----------SS-S-HHHHHHHHTT-S------TTS----S----TTHHHHHHHHHHHHHHHHTT-PPPHHHHHHHHHHHH------